Protein AF-A0A972DK85-F1 (afdb_monomer_lite)

Secondary structure (DSSP, 8-state):
-HHHHHHHHHHHHHHHHHHHHHHHHHHHHHHHHHHHHHHHHHHHS--PPB-TTSPBPPP--HHHHHHHHHHHHTT-HHHHHHHHHHHHHHTHHHHHHBS-SSHHHHHHHHHHHHHHHHHHHS---HHHHHHHHHHHHHT-SSSTTHHHHHHHTS---HHHHHHHHHHHHHGGGS---STTHHHHHHHHHHHHHHHH-

Structure (mmCIF, N/CA/C/O backbone):
data_AF-A0A972DK85-F1
#
_entry.id   AF-A0A972DK85-F1
#
loop_
_atom_site.group_PDB
_atom_site.id
_atom_site.type_symbol
_atom_site.label_atom_id
_atom_site.label_alt_id
_atom_site.label_comp_id
_atom_site.label_asym_id
_atom_site.label_entity_id
_atom_site.label_seq_id
_atom_site.pdbx_PDB_ins_code
_atom_site.Cartn_x
_atom_site.Cartn_y
_atom_site.Cartn_z
_atom_site.occupancy
_atom_site.B_iso_or_equiv
_atom_site.auth_seq_id
_atom_site.auth_comp_id
_atom_site.auth_asym_id
_atom_site.auth_atom_id
_atom_site.pdbx_PDB_model_num
ATOM 1 N N . MET A 1 1 ? 11.559 -49.494 31.648 1.00 55.03 1 MET A N 1
ATOM 2 C CA . MET A 1 1 ? 12.339 -48.239 31.762 1.00 55.03 1 MET A CA 1
ATOM 3 C C . MET A 1 1 ? 12.954 -47.852 30.417 1.00 55.03 1 MET A C 1
ATOM 5 O O . MET A 1 1 ? 12.909 -46.685 30.071 1.00 55.03 1 MET A O 1
ATOM 9 N N . GLU A 1 2 ? 13.423 -48.824 29.629 1.00 58.50 2 GLU A N 1
ATOM 10 C CA . GLU A 1 2 ? 14.016 -48.638 28.291 1.00 58.50 2 GLU A CA 1
ATOM 11 C C . GLU A 1 2 ? 13.058 -48.008 27.253 1.00 58.50 2 GLU A C 1
ATOM 13 O O . GLU A 1 2 ? 13.402 -47.006 26.640 1.00 58.50 2 GLU A O 1
ATOM 18 N N . ILE A 1 3 ? 11.802 -48.473 27.181 1.00 64.75 3 ILE A N 1
ATOM 19 C CA . ILE A 1 3 ? 10.767 -47.938 26.263 1.00 64.75 3 ILE A CA 1
ATOM 20 C C . ILE A 1 3 ? 10.472 -46.444 26.504 1.00 64.75 3 ILE A C 1
ATOM 22 O O . ILE A 1 3 ? 10.250 -45.681 25.570 1.00 64.75 3 ILE A O 1
ATOM 26 N N . VAL A 1 4 ? 10.498 -45.996 27.764 1.00 56.72 4 VAL A N 1
ATOM 27 C CA . VAL A 1 4 ? 10.227 -44.589 28.113 1.00 56.72 4 VAL A CA 1
ATOM 28 C C . VAL A 1 4 ? 11.395 -43.690 27.700 1.00 56.72 4 VAL A C 1
ATOM 30 O O . VAL A 1 4 ? 11.174 -42.573 27.240 1.00 56.72 4 VAL A O 1
ATOM 33 N N . LEU A 1 5 ? 12.633 -44.175 27.826 1.00 54.59 5 LEU A N 1
ATOM 34 C CA . LEU A 1 5 ? 13.830 -43.434 27.416 1.00 54.59 5 LEU A CA 1
ATOM 35 C C . LEU A 1 5 ? 13.920 -43.298 25.891 1.00 54.59 5 LEU A C 1
ATOM 37 O O . LEU A 1 5 ? 14.316 -42.245 25.394 1.00 54.59 5 LEU A O 1
ATOM 41 N N . GLU A 1 6 ? 13.509 -44.328 25.154 1.00 70.19 6 GLU A N 1
ATOM 42 C CA . GLU A 1 6 ? 13.484 -44.309 23.692 1.00 70.19 6 GLU A CA 1
ATOM 43 C C . GLU A 1 6 ? 12.423 -43.338 23.151 1.00 70.19 6 GLU A C 1
ATOM 45 O O . GLU A 1 6 ? 12.739 -42.496 22.310 1.00 70.19 6 GLU A O 1
ATOM 50 N N . GLN A 1 7 ? 11.225 -43.328 23.746 1.00 53.84 7 GLN A N 1
ATOM 51 C CA . GLN A 1 7 ? 10.162 -42.372 23.410 1.00 53.84 7 GLN A CA 1
ATOM 52 C C . GLN A 1 7 ? 10.565 -40.913 23.694 1.00 53.84 7 GLN A C 1
ATOM 54 O O . GLN A 1 7 ? 10.275 -40.008 22.911 1.00 53.84 7 GLN A O 1
ATOM 59 N N . VAL A 1 8 ? 11.248 -40.660 24.817 1.00 52.81 8 VAL A N 1
ATOM 60 C CA . VAL A 1 8 ? 11.758 -39.321 25.166 1.00 52.81 8 VAL A CA 1
ATOM 61 C C . VAL A 1 8 ? 12.819 -38.864 24.162 1.00 52.81 8 VAL A C 1
ATOM 63 O O . VAL A 1 8 ? 12.840 -37.691 23.784 1.00 52.81 8 VAL A O 1
ATOM 66 N N . ARG A 1 9 ? 13.669 -39.782 23.685 1.00 62.12 9 ARG A N 1
ATOM 67 C CA . ARG A 1 9 ? 14.681 -39.491 22.663 1.00 62.12 9 ARG A CA 1
ATOM 68 C C . ARG A 1 9 ? 14.041 -39.150 21.316 1.00 62.12 9 ARG A C 1
ATOM 70 O O . ARG A 1 9 ? 14.428 -38.151 20.716 1.00 62.12 9 ARG A O 1
ATOM 77 N N . GLU A 1 10 ? 13.062 -39.929 20.860 1.00 64.56 10 GLU A N 1
ATOM 78 C CA . GLU A 1 10 ? 12.337 -39.665 19.607 1.00 64.56 10 GLU A CA 1
ATOM 79 C C . GLU A 1 10 ? 11.587 -38.330 19.641 1.00 64.56 10 GLU A C 1
ATOM 81 O O . GLU A 1 10 ? 11.714 -37.526 18.717 1.00 64.56 10 GLU A O 1
ATOM 86 N N . ASN A 1 11 ? 10.893 -38.033 20.743 1.00 56.75 11 ASN A N 1
ATOM 87 C CA . ASN A 1 11 ? 10.213 -36.748 20.918 1.00 56.75 11 ASN A CA 1
ATOM 88 C C . ASN A 1 11 ? 11.198 -35.566 20.905 1.00 56.75 11 ASN A C 1
ATOM 90 O O . ASN A 1 11 ? 10.896 -34.512 20.347 1.00 56.75 11 ASN A O 1
ATOM 94 N N . GLY A 1 12 ? 12.393 -35.741 21.479 1.00 44.75 12 GLY A N 1
ATOM 95 C CA . GLY A 1 12 ? 13.457 -34.737 21.436 1.00 44.75 12 GLY A CA 1
ATOM 96 C C . GLY A 1 12 ? 14.025 -34.498 20.031 1.00 44.75 12 GLY A C 1
ATOM 97 O O . GLY A 1 12 ? 14.384 -33.367 19.707 1.00 44.75 12 GLY A O 1
ATOM 98 N N . LEU A 1 13 ? 14.086 -35.531 19.184 1.00 62.25 13 LEU A N 1
ATOM 99 C CA . LEU A 1 13 ? 14.527 -35.413 17.788 1.00 62.25 13 LEU A CA 1
ATOM 100 C C . LEU A 1 13 ? 13.474 -34.721 16.914 1.00 62.25 13 LEU A C 1
ATOM 102 O O . LEU A 1 13 ? 13.821 -33.837 16.135 1.00 62.25 13 LEU A O 1
ATOM 106 N N . LEU A 1 14 ? 12.194 -35.055 17.096 1.00 55.44 14 LEU A N 1
ATOM 107 C CA . LEU A 1 14 ? 11.084 -34.402 16.394 1.00 55.44 14 LEU A CA 1
ATOM 108 C C . LEU A 1 14 ? 10.982 -32.910 16.736 1.00 55.44 14 LEU A C 1
ATOM 110 O O . LEU A 1 14 ? 10.778 -32.087 15.847 1.00 55.44 14 LEU A O 1
ATOM 114 N N . ALA A 1 15 ? 11.174 -32.549 18.008 1.00 42.19 15 ALA A N 1
ATOM 115 C CA . ALA A 1 15 ? 11.181 -31.151 18.432 1.00 42.19 15 ALA A CA 1
ATOM 116 C C . ALA A 1 15 ? 12.310 -30.349 17.763 1.00 42.19 15 ALA A C 1
ATOM 118 O O . ALA A 1 15 ? 12.082 -29.220 17.338 1.00 42.19 15 ALA A O 1
ATOM 119 N N . ARG A 1 16 ? 13.505 -30.940 17.621 1.00 54.34 16 ARG A N 1
ATOM 120 C CA . ARG A 1 16 ? 14.639 -30.301 16.934 1.00 54.34 16 ARG A CA 1
ATOM 121 C C . ARG A 1 16 ? 14.390 -30.126 15.440 1.00 54.34 16 ARG A C 1
ATOM 123 O O . ARG A 1 16 ? 14.590 -29.026 14.946 1.00 54.34 16 ARG A O 1
ATOM 130 N N . ALA A 1 17 ? 13.892 -31.157 14.758 1.00 55.88 17 ALA A N 1
ATOM 131 C CA . ALA A 1 17 ? 13.585 -31.086 13.329 1.00 55.88 17 ALA A CA 1
ATOM 132 C C . ALA A 1 17 ? 12.521 -30.017 13.020 1.00 55.88 17 ALA A C 1
ATOM 134 O O . ALA A 1 17 ? 12.670 -29.242 12.081 1.00 55.88 17 ALA A O 1
ATOM 135 N N . LEU A 1 18 ? 11.481 -29.915 13.855 1.00 44.66 18 LEU A N 1
ATOM 136 C CA . LEU A 1 18 ? 10.472 -28.863 13.728 1.00 44.66 18 LEU A CA 1
ATOM 137 C C . LEU A 1 18 ? 11.074 -27.468 13.951 1.00 44.66 18 LEU A C 1
ATOM 139 O O . LEU A 1 18 ? 10.698 -26.511 13.282 1.00 44.66 18 LEU A O 1
ATOM 143 N N . GLN A 1 19 ? 11.999 -27.339 14.900 1.00 49.69 19 GLN A N 1
ATOM 144 C CA . GLN A 1 19 ? 12.645 -26.071 15.218 1.00 49.69 19 GLN A CA 1
ATOM 145 C C . GLN A 1 19 ? 13.601 -25.624 14.101 1.00 49.69 19 GLN A C 1
ATOM 147 O O . GLN A 1 19 ? 13.594 -24.446 13.752 1.00 49.69 19 GLN A O 1
ATOM 152 N N . GLU A 1 20 ? 14.351 -26.554 13.504 1.00 61.09 20 GLU A N 1
ATOM 153 C CA . GLU A 1 20 ? 15.168 -26.330 12.302 1.00 61.09 20 GLU A CA 1
ATOM 154 C C . GLU A 1 20 ? 14.298 -25.906 11.114 1.00 61.09 20 GLU A C 1
ATOM 156 O O . GLU A 1 20 ? 14.567 -24.874 10.508 1.00 61.09 20 GLU A O 1
ATOM 161 N N . GLU A 1 21 ? 13.189 -26.603 10.854 1.00 55.03 21 GLU A N 1
ATOM 162 C CA . GLU A 1 21 ? 12.256 -26.241 9.781 1.00 55.03 21 GLU A CA 1
ATOM 163 C C . GLU A 1 21 ? 11.630 -24.851 10.001 1.00 55.03 21 GLU A C 1
ATOM 165 O O . GLU A 1 21 ? 11.470 -24.073 9.060 1.00 55.03 21 GLU A O 1
ATOM 170 N N . ILE A 1 22 ? 11.286 -24.502 11.245 1.00 46.88 22 ILE A N 1
ATOM 171 C CA . ILE A 1 22 ? 10.802 -23.161 11.603 1.00 46.88 22 ILE A CA 1
ATOM 172 C C . ILE A 1 22 ? 11.887 -22.113 11.323 1.00 46.88 22 ILE A C 1
ATOM 174 O O . ILE A 1 22 ? 11.594 -21.096 10.695 1.00 46.88 22 ILE A O 1
ATOM 178 N N . LEU A 1 23 ? 13.129 -22.354 11.751 1.00 55.12 23 LEU A N 1
ATOM 179 C CA . LEU A 1 23 ? 14.267 -21.454 11.536 1.00 55.12 23 LEU A CA 1
ATOM 180 C C . LEU A 1 23 ? 14.578 -21.262 10.044 1.00 55.12 23 LEU A C 1
ATOM 182 O O . LEU A 1 23 ? 14.728 -20.124 9.606 1.00 55.12 23 LEU A O 1
ATOM 186 N N . GLU A 1 24 ? 14.599 -22.337 9.256 1.00 62.31 24 GLU A N 1
ATOM 187 C CA . GLU A 1 24 ? 14.806 -22.289 7.804 1.00 62.31 24 GLU A CA 1
ATOM 188 C C . GLU A 1 24 ? 13.684 -21.528 7.095 1.00 62.31 24 GLU A C 1
ATOM 190 O O . GLU A 1 24 ? 13.945 -20.651 6.271 1.00 62.31 24 GLU A O 1
ATOM 195 N N . ARG A 1 25 ? 12.422 -21.798 7.453 1.00 53.69 25 ARG A N 1
ATOM 196 C CA . ARG A 1 25 ? 11.264 -21.077 6.901 1.00 53.69 25 ARG A CA 1
ATOM 197 C C . ARG A 1 25 ? 11.290 -19.592 7.257 1.00 53.69 25 ARG A C 1
ATOM 199 O O . ARG A 1 25 ? 10.884 -18.770 6.438 1.00 53.69 25 ARG A O 1
ATOM 206 N N . HIS A 1 26 ? 11.742 -19.242 8.461 1.00 56.34 26 HIS A N 1
ATOM 207 C CA . HIS A 1 26 ? 11.909 -17.848 8.868 1.00 56.34 26 HIS A CA 1
ATOM 208 C C . HIS A 1 26 ? 13.058 -17.162 8.120 1.00 56.34 26 HIS A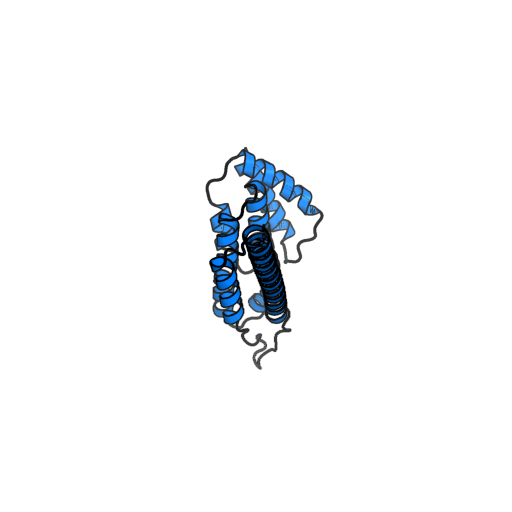 C 1
ATOM 210 O O . HIS A 1 26 ? 12.865 -16.035 7.666 1.00 56.34 26 HIS A O 1
ATOM 216 N N . GLY A 1 27 ? 14.198 -17.837 7.938 1.00 57.25 27 GLY A N 1
ATOM 217 C CA . GLY A 1 27 ? 15.325 -17.331 7.147 1.00 57.25 27 GLY A CA 1
ATOM 218 C C . GLY A 1 27 ? 14.933 -17.072 5.692 1.00 57.25 27 GLY A C 1
ATOM 219 O O . GLY A 1 27 ? 15.014 -15.940 5.227 1.00 57.25 27 GLY A O 1
ATOM 220 N N . ALA A 1 28 ? 14.359 -18.073 5.019 1.00 59.72 28 ALA A N 1
ATOM 221 C CA . ALA A 1 28 ? 13.932 -17.957 3.623 1.00 59.72 28 ALA A CA 1
ATOM 222 C C . ALA A 1 28 ? 12.848 -16.885 3.399 1.00 59.72 28 ALA A C 1
ATOM 224 O O . ALA A 1 28 ? 12.793 -16.260 2.340 1.00 59.72 28 ALA A O 1
ATOM 225 N N . ALA A 1 29 ? 11.969 -16.660 4.383 1.00 63.41 29 ALA A N 1
ATOM 226 C CA . ALA A 1 29 ? 10.988 -15.581 4.317 1.00 63.41 29 ALA A CA 1
ATOM 227 C C . ALA A 1 29 ? 11.639 -14.196 4.456 1.00 63.41 29 ALA A C 1
ATOM 229 O O . ALA A 1 29 ? 11.184 -13.265 3.799 1.00 63.41 29 ALA A O 1
ATOM 230 N N . SER A 1 30 ? 12.676 -14.062 5.290 1.00 71.50 30 SER A N 1
ATOM 231 C CA . SER A 1 30 ? 13.438 -12.816 5.438 1.00 71.50 30 SER A CA 1
ATOM 232 C C . SER A 1 30 ? 14.188 -12.470 4.153 1.00 71.50 30 SER A C 1
ATOM 234 O O . SER A 1 30 ? 14.096 -11.335 3.693 1.00 71.50 30 SER A O 1
ATOM 236 N N . ASP A 1 31 ? 14.851 -13.455 3.547 1.00 78.31 31 ASP A N 1
ATOM 237 C CA . ASP A 1 31 ? 15.608 -13.269 2.304 1.00 78.31 31 ASP A CA 1
ATOM 238 C C . ASP A 1 31 ? 14.684 -12.844 1.154 1.00 78.31 31 ASP A C 1
ATOM 240 O O . ASP A 1 31 ? 14.954 -11.869 0.462 1.00 78.31 31 ASP A O 1
ATOM 244 N N . LEU A 1 32 ? 13.511 -13.48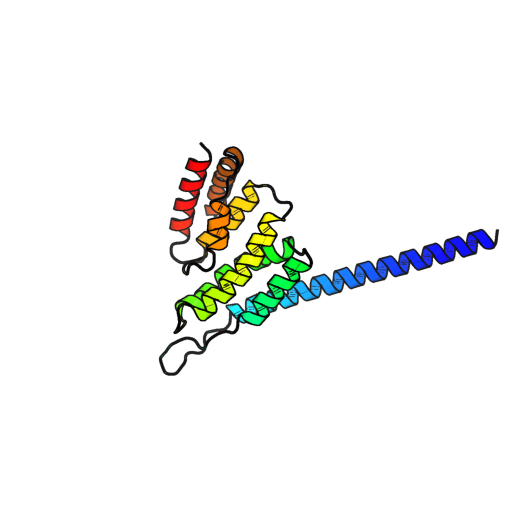0 1.025 1.00 78.88 32 LEU A N 1
ATOM 245 C CA . LEU A 1 32 ? 12.517 -13.108 0.013 1.00 78.88 32 LEU A CA 1
ATOM 246 C C . LEU A 1 32 ? 12.025 -11.658 0.161 1.00 78.88 32 LEU A C 1
ATOM 248 O O . LEU A 1 32 ? 11.731 -11.005 -0.838 1.00 78.88 32 LEU A O 1
ATOM 252 N N . ILE A 1 33 ? 11.867 -11.153 1.386 1.00 82.00 33 ILE A N 1
ATOM 253 C CA . ILE A 1 33 ? 11.397 -9.777 1.609 1.00 82.00 33 ILE A CA 1
ATOM 254 C C . ILE A 1 33 ? 12.471 -8.779 1.194 1.00 82.00 33 ILE A C 1
ATOM 256 O O . ILE A 1 33 ? 12.140 -7.777 0.559 1.00 82.00 33 ILE A O 1
ATOM 260 N N . GLU A 1 34 ? 13.728 -9.049 1.537 1.00 84.25 34 GLU A N 1
ATOM 261 C CA . GLU A 1 34 ? 14.843 -8.191 1.148 1.00 84.25 34 GLU A CA 1
ATOM 262 C C . GLU A 1 34 ? 15.071 -8.233 -0.366 1.00 84.25 34 GLU A C 1
ATOM 264 O O . GLU A 1 34 ? 15.147 -7.170 -0.974 1.00 84.25 34 GLU A O 1
ATOM 269 N N . ASP A 1 35 ? 14.983 -9.402 -1.008 1.00 85.81 35 ASP A N 1
ATOM 270 C CA . ASP A 1 35 ? 15.013 -9.518 -2.473 1.00 85.81 35 ASP A CA 1
ATOM 271 C C . ASP A 1 35 ? 13.910 -8.674 -3.135 1.00 85.81 35 ASP A C 1
ATOM 273 O O . ASP A 1 35 ? 14.127 -8.002 -4.144 1.00 85.81 35 ASP A O 1
ATOM 277 N N . ILE A 1 36 ? 12.694 -8.683 -2.574 1.00 86.56 36 ILE A N 1
ATOM 278 C CA . ILE A 1 36 ? 11.578 -7.892 -3.110 1.00 86.56 36 ILE A CA 1
ATOM 279 C C . ILE A 1 36 ? 11.773 -6.402 -2.821 1.00 86.56 36 ILE A C 1
ATOM 281 O O . ILE A 1 36 ? 11.412 -5.575 -3.657 1.00 86.56 36 ILE A O 1
ATOM 285 N N . ARG A 1 37 ? 12.343 -6.032 -1.672 1.00 86.69 37 ARG A N 1
ATOM 286 C CA . ARG A 1 37 ? 12.698 -4.642 -1.359 1.00 86.69 37 ARG A CA 1
ATOM 287 C C . ARG A 1 37 ? 13.743 -4.123 -2.342 1.00 86.69 37 ARG A C 1
ATOM 289 O O . ARG A 1 37 ? 13.546 -3.049 -2.906 1.00 86.69 37 ARG A O 1
ATOM 296 N N . GLU A 1 38 ? 14.798 -4.892 -2.590 1.00 86.44 38 GLU A N 1
ATOM 297 C CA . GLU A 1 38 ? 15.815 -4.588 -3.596 1.00 86.44 38 GLU A CA 1
ATOM 298 C C . GLU A 1 38 ? 15.209 -4.533 -5.001 1.00 86.44 38 GLU A C 1
ATOM 300 O O . GLU A 1 38 ? 15.567 -3.660 -5.791 1.00 86.44 38 GLU A O 1
ATOM 305 N N . LEU A 1 39 ? 14.241 -5.398 -5.317 1.00 86.50 39 LEU A N 1
ATOM 306 C CA . LEU A 1 39 ? 13.516 -5.342 -6.584 1.00 86.50 39 LEU A CA 1
ATOM 307 C C . LEU A 1 39 ? 12.687 -4.060 -6.711 1.00 86.50 39 LEU A C 1
ATOM 309 O O . LEU A 1 39 ? 12.753 -3.418 -7.757 1.00 86.50 39 LEU A O 1
ATOM 313 N N . VAL A 1 40 ? 11.935 -3.660 -5.674 1.00 85.62 40 VAL A N 1
ATOM 314 C CA . VAL A 1 40 ? 11.222 -2.368 -5.656 1.00 85.62 40 VAL A CA 1
ATOM 315 C C . VAL A 1 40 ? 12.223 -1.266 -5.949 1.00 85.62 40 VAL A C 1
ATOM 317 O O . VAL A 1 40 ? 12.049 -0.531 -6.913 1.00 85.62 40 VAL A O 1
ATOM 320 N N . GLN A 1 41 ? 13.295 -1.211 -5.164 1.00 83.69 41 GLN A N 1
ATOM 321 C CA . GLN A 1 41 ? 14.249 -0.121 -5.208 1.00 83.69 41 GLN A CA 1
ATOM 322 C C . GLN A 1 41 ? 15.007 -0.065 -6.535 1.00 83.69 41 GLN A C 1
ATOM 324 O O . GLN A 1 41 ? 15.114 0.993 -7.137 1.00 83.69 41 GLN A O 1
ATOM 329 N N . SER A 1 42 ? 15.465 -1.197 -7.064 1.00 83.12 42 SER A N 1
ATOM 330 C CA . SER A 1 42 ? 16.133 -1.249 -8.369 1.00 83.12 42 SER A CA 1
ATOM 331 C C . SER A 1 42 ? 15.205 -0.884 -9.527 1.00 83.12 42 SER A C 1
ATOM 333 O O . SER A 1 42 ? 15.667 -0.242 -10.469 1.00 83.12 42 SER A O 1
ATOM 335 N N . THR A 1 43 ? 13.916 -1.236 -9.443 1.00 83.06 43 THR A N 1
ATOM 336 C CA . THR A 1 43 ? 12.897 -0.905 -10.457 1.00 83.06 43 THR A CA 1
ATOM 337 C C . THR A 1 43 ? 12.464 0.559 -10.377 1.00 83.06 43 THR A C 1
ATOM 339 O O . THR A 1 43 ? 12.075 1.131 -11.389 1.00 83.06 43 THR A O 1
ATOM 342 N N . THR A 1 44 ? 12.505 1.182 -9.197 1.00 77.38 44 THR A N 1
ATOM 343 C CA . THR A 1 44 ? 12.083 2.577 -8.999 1.00 77.38 44 THR A CA 1
ATOM 344 C C . THR A 1 44 ? 13.219 3.591 -9.064 1.00 77.38 44 THR A C 1
ATOM 346 O O . THR A 1 44 ? 13.022 4.695 -9.555 1.00 77.38 44 THR A O 1
ATOM 349 N N . ASP A 1 45 ? 14.417 3.222 -8.613 1.00 71.19 45 ASP A N 1
ATOM 350 C CA . ASP A 1 45 ? 15.595 4.100 -8.571 1.00 71.19 45 ASP A CA 1
ATOM 351 C C . ASP A 1 45 ? 16.389 4.056 -9.883 1.00 71.19 45 ASP A C 1
ATOM 353 O O . ASP A 1 45 ? 17.453 4.680 -10.000 1.00 71.19 45 ASP A O 1
ATOM 357 N N . THR A 1 46 ? 15.920 3.304 -10.887 1.00 62.97 46 THR A N 1
ATOM 358 C CA . THR A 1 46 ? 16.578 3.278 -12.190 1.00 62.97 46 THR A CA 1
ATOM 359 C C . THR A 1 46 ? 16.576 4.698 -12.749 1.00 62.97 46 THR A C 1
ATOM 361 O O . THR A 1 46 ? 15.536 5.240 -13.098 1.00 62.97 46 THR A O 1
ATOM 364 N N . LYS A 1 47 ? 17.746 5.340 -12.862 1.00 63.12 47 LYS A N 1
ATOM 365 C CA . LYS A 1 47 ? 17.834 6.596 -13.616 1.00 63.12 47 LYS A CA 1
ATOM 366 C C . LYS A 1 47 ? 17.349 6.302 -15.028 1.00 63.12 47 LYS A C 1
ATOM 368 O O . LYS A 1 47 ? 18.001 5.523 -15.729 1.00 63.12 47 LYS A O 1
ATOM 373 N N . ALA A 1 48 ? 16.224 6.903 -15.407 1.00 62.91 48 ALA A N 1
ATOM 374 C CA . ALA A 1 48 ? 15.640 6.740 -16.725 1.00 62.91 48 ALA A CA 1
ATOM 375 C C . ALA A 1 48 ? 16.731 6.931 -17.781 1.00 62.91 48 ALA A C 1
ATOM 377 O O . ALA A 1 48 ? 17.394 7.971 -17.855 1.00 62.91 48 ALA A O 1
ATOM 378 N N . LYS A 1 49 ? 16.955 5.890 -18.580 1.00 70.31 49 LYS A N 1
ATOM 379 C CA . LYS A 1 49 ? 17.667 6.056 -19.841 1.00 70.31 49 LYS A CA 1
ATOM 380 C C . LYS A 1 49 ? 16.695 6.735 -20.779 1.00 70.31 49 LYS A C 1
ATOM 382 O O . LYS A 1 49 ? 15.546 6.326 -20.839 1.00 70.31 49 LYS A O 1
ATOM 387 N N . PHE A 1 50 ? 17.135 7.771 -21.473 1.00 75.56 50 PHE A N 1
ATOM 388 C CA . PHE A 1 50 ? 16.270 8.491 -22.394 1.00 75.56 50 PHE A CA 1
ATOM 389 C C . PHE A 1 50 ? 16.497 7.996 -23.819 1.00 75.56 50 PHE A C 1
ATOM 391 O O . PHE A 1 50 ? 17.640 7.840 -24.259 1.00 75.56 50 PHE A O 1
ATOM 398 N N . ASP A 1 51 ? 15.409 7.761 -24.544 1.00 78.44 51 ASP A N 1
ATOM 399 C CA . ASP A 1 51 ? 15.446 7.454 -25.962 1.00 78.44 51 ASP A CA 1
ATOM 400 C C . ASP A 1 51 ? 15.886 8.684 -26.784 1.00 78.44 51 ASP A C 1
ATOM 402 O O . ASP A 1 51 ? 16.064 9.800 -26.285 1.00 78.44 51 ASP A O 1
ATOM 406 N N . ARG A 1 52 ? 16.048 8.508 -28.100 1.00 81.81 52 ARG A N 1
ATOM 407 C CA . ARG A 1 52 ? 16.453 9.607 -29.000 1.00 81.81 52 ARG A CA 1
ATOM 408 C C . ARG A 1 52 ? 15.428 10.746 -29.093 1.00 81.81 52 ARG A C 1
ATOM 410 O O . ARG A 1 52 ? 15.742 11.778 -29.681 1.00 81.81 52 ARG A O 1
ATOM 417 N N . ARG A 1 53 ? 14.211 10.549 -28.585 1.00 79.81 53 ARG A N 1
ATOM 418 C CA . ARG A 1 53 ? 13.121 11.529 -28.567 1.00 79.81 53 ARG A CA 1
ATOM 419 C C . ARG A 1 53 ? 13.037 12.255 -27.219 1.00 79.81 53 ARG A C 1
ATOM 421 O O . ARG A 1 53 ? 12.261 13.200 -27.120 1.00 79.81 53 ARG A O 1
ATOM 428 N N . GLY A 1 54 ? 13.855 11.868 -26.236 1.00 77.69 54 GLY A N 1
ATOM 429 C CA . GLY A 1 54 ? 13.909 12.477 -24.911 1.00 77.69 54 GLY A CA 1
ATOM 430 C C . GLY A 1 54 ? 12.910 11.896 -23.911 1.00 77.69 54 GLY A C 1
ATOM 431 O O . GLY A 1 54 ? 12.691 12.523 -22.880 1.00 77.69 54 GLY A O 1
ATOM 432 N N . PHE A 1 55 ? 12.319 10.730 -24.188 1.00 76.12 55 PHE A N 1
ATOM 433 C CA . PHE A 1 55 ? 11.447 10.021 -23.246 1.00 76.12 55 PHE A CA 1
ATOM 434 C C . PHE A 1 55 ? 12.205 8.929 -22.506 1.00 76.12 55 PHE A C 1
ATOM 436 O O . PHE A 1 55 ? 13.124 8.339 -23.071 1.00 76.12 55 PHE A O 1
ATOM 443 N N . ALA A 1 56 ? 11.809 8.629 -21.271 1.00 76.94 56 ALA A N 1
ATOM 444 C CA . ALA A 1 56 ? 12.348 7.485 -20.551 1.00 76.94 56 ALA A CA 1
ATOM 445 C C . ALA A 1 56 ? 12.074 6.177 -21.314 1.00 76.94 56 ALA A C 1
ATOM 447 O O . ALA A 1 56 ? 10.969 5.945 -21.810 1.00 76.94 56 ALA A O 1
ATOM 448 N N . GLU A 1 57 ? 13.086 5.316 -21.401 1.00 76.06 57 GLU A N 1
ATOM 449 C CA . GLU A 1 57 ? 12.937 3.933 -21.836 1.00 76.06 57 GLU A CA 1
ATOM 450 C C . GL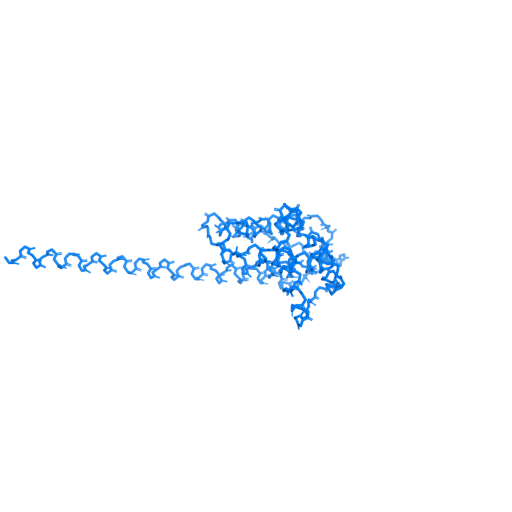U A 1 57 ? 11.936 3.226 -20.905 1.00 76.06 57 GLU A C 1
ATOM 452 O O . GLU A 1 57 ? 12.004 3.415 -19.686 1.00 76.06 57 GLU A O 1
ATOM 457 N N . PRO A 1 58 ? 11.014 2.409 -21.447 1.00 76.12 58 PRO A N 1
ATOM 458 C CA . PRO A 1 58 ? 10.038 1.699 -20.631 1.00 76.12 58 PRO A CA 1
ATOM 459 C C . PRO A 1 58 ? 10.706 0.805 -19.584 1.00 76.12 58 PRO A C 1
ATOM 461 O O . PRO A 1 58 ? 11.616 0.034 -19.895 1.00 76.12 58 PRO A O 1
ATOM 464 N N . VAL A 1 59 ? 10.208 0.877 -18.352 1.00 80.50 59 VAL A N 1
ATOM 465 C CA . VAL A 1 59 ? 10.615 -0.002 -17.251 1.00 80.50 59 VAL A CA 1
ATOM 466 C C . VAL A 1 59 ? 9.601 -1.131 -17.116 1.00 80.50 59 VAL A C 1
ATOM 468 O O . VAL A 1 59 ? 8.393 -0.893 -17.075 1.00 80.50 59 VAL A O 1
ATOM 471 N N . ASP A 1 60 ? 10.088 -2.369 -17.042 1.00 84.00 60 ASP A N 1
ATOM 472 C CA . ASP A 1 60 ? 9.232 -3.540 -16.862 1.00 84.00 60 ASP A CA 1
ATOM 473 C C . ASP A 1 60 ? 8.872 -3.741 -15.382 1.00 84.00 60 ASP A C 1
ATOM 475 O O . ASP A 1 60 ? 9.669 -4.231 -14.582 1.00 84.00 60 ASP A O 1
ATOM 479 N N . TYR A 1 61 ? 7.637 -3.385 -15.023 1.00 88.00 61 TYR A N 1
ATOM 480 C CA . TYR A 1 61 ? 7.082 -3.583 -13.682 1.00 88.00 61 TYR A CA 1
ATOM 481 C C . TYR A 1 61 ? 6.456 -4.975 -13.470 1.00 88.00 61 TYR A C 1
ATOM 483 O O . TYR A 1 61 ? 6.019 -5.290 -12.357 1.00 88.00 61 TYR A O 1
ATOM 491 N N . ALA A 1 62 ? 6.385 -5.838 -14.491 1.00 90.19 62 ALA A N 1
ATOM 492 C CA . ALA A 1 62 ? 5.730 -7.143 -14.378 1.00 90.19 62 ALA A CA 1
ATOM 493 C C . ALA A 1 62 ? 6.378 -8.089 -13.341 1.00 90.19 62 ALA A C 1
ATOM 495 O O . ALA A 1 62 ? 5.629 -8.760 -12.609 1.00 90.19 62 ALA A O 1
ATOM 496 N N . PRO A 1 63 ? 7.721 -8.144 -13.192 1.00 90.75 63 PRO A N 1
ATOM 497 C CA . PRO A 1 63 ? 8.359 -8.907 -12.119 1.00 90.75 63 PRO A CA 1
ATOM 498 C C . PRO A 1 63 ? 7.933 -8.415 -10.734 1.00 90.75 63 PRO A C 1
ATOM 500 O O . PRO A 1 63 ? 7.625 -9.221 -9.852 1.00 90.75 63 PRO A O 1
ATOM 503 N N . LEU A 1 64 ? 7.828 -7.094 -10.564 1.00 90.88 64 LEU A N 1
ATOM 504 C CA . LEU A 1 64 ? 7.438 -6.491 -9.298 1.00 90.88 64 LEU A CA 1
ATOM 505 C C . LEU A 1 64 ? 5.981 -6.798 -8.942 1.00 90.88 64 LEU A C 1
ATOM 507 O O . LEU A 1 64 ? 5.686 -7.227 -7.825 1.00 90.88 64 LEU A O 1
ATOM 511 N N . TYR A 1 65 ? 5.069 -6.662 -9.906 1.00 93.50 65 TYR A N 1
ATOM 512 C CA . TYR A 1 65 ? 3.676 -7.068 -9.724 1.00 93.50 65 TYR A CA 1
ATOM 513 C C . TYR A 1 65 ? 3.563 -8.549 -9.332 1.00 93.50 65 TYR A C 1
ATOM 515 O O . TYR A 1 65 ? 2.825 -8.902 -8.407 1.00 93.50 65 TYR A O 1
ATOM 523 N N . SER A 1 66 ? 4.333 -9.421 -9.988 1.00 94.31 66 SER A N 1
ATOM 524 C CA . SER A 1 66 ? 4.347 -10.856 -9.687 1.00 94.31 66 SER A CA 1
ATOM 525 C C . SER A 1 66 ? 4.805 -11.137 -8.251 1.00 94.31 66 SER A C 1
ATOM 527 O O . SER A 1 66 ? 4.188 -11.952 -7.558 1.00 94.31 66 SER A O 1
ATOM 529 N N . ALA A 1 67 ? 5.824 -10.421 -7.770 1.00 93.56 67 ALA A N 1
ATOM 530 C CA . ALA A 1 67 ? 6.295 -10.501 -6.390 1.00 93.56 67 ALA A CA 1
ATOM 531 C C . ALA A 1 67 ? 5.231 -10.035 -5.378 1.00 93.56 67 ALA A C 1
ATOM 533 O O . ALA A 1 67 ? 4.940 -10.740 -4.409 1.00 93.56 67 ALA A O 1
ATOM 534 N N . PHE A 1 68 ? 4.575 -8.900 -5.634 1.00 95.62 68 PHE A N 1
ATOM 535 C CA . PHE A 1 68 ? 3.508 -8.374 -4.773 1.00 95.62 68 PHE A CA 1
ATOM 536 C C . PHE A 1 68 ? 2.317 -9.335 -4.695 1.00 95.62 68 PHE A C 1
ATOM 538 O O . PHE A 1 68 ? 1.781 -9.605 -3.615 1.00 95.62 68 PHE A O 1
ATOM 545 N N . LYS A 1 69 ? 1.930 -9.913 -5.835 1.00 96.69 69 LYS A N 1
ATOM 546 C CA . LYS A 1 69 ? 0.873 -10.923 -5.913 1.00 96.69 69 LYS A CA 1
ATOM 547 C C . LYS A 1 69 ? 1.235 -12.185 -5.133 1.00 96.69 69 LYS A C 1
ATOM 549 O O . LYS A 1 69 ? 0.374 -12.751 -4.457 1.00 96.69 69 LYS A O 1
ATOM 554 N N . ARG A 1 70 ? 2.498 -12.617 -5.188 1.00 94.12 70 ARG A N 1
ATOM 555 C CA . ARG A 1 70 ? 2.996 -13.750 -4.402 1.00 94.12 70 ARG A CA 1
ATOM 556 C C . ARG A 1 70 ? 2.889 -13.477 -2.900 1.00 94.12 70 ARG A C 1
ATOM 558 O O . ARG A 1 70 ? 2.263 -14.275 -2.207 1.00 94.12 70 ARG A O 1
ATOM 565 N N . LEU A 1 71 ? 3.388 -12.337 -2.417 1.00 93.56 71 LEU A N 1
ATOM 566 C CA . LEU A 1 71 ? 3.279 -11.950 -1.002 1.00 93.56 71 LEU A CA 1
ATOM 567 C C . LEU A 1 71 ? 1.820 -11.904 -0.527 1.00 93.56 71 L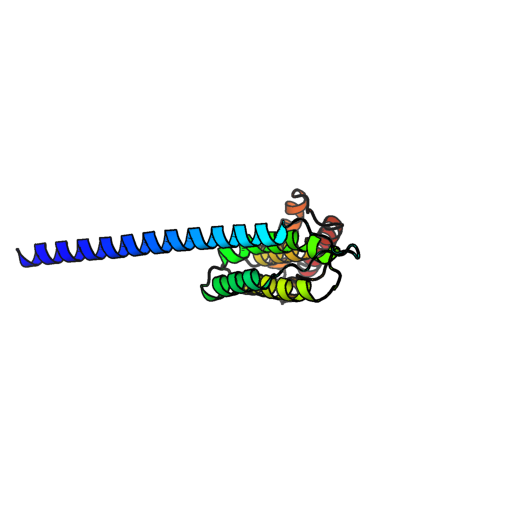EU A C 1
ATOM 569 O O . LEU A 1 71 ? 1.489 -12.416 0.545 1.00 93.56 71 LEU A O 1
ATOM 573 N N . LEU A 1 72 ? 0.920 -11.354 -1.349 1.00 95.94 72 LEU A N 1
ATOM 574 C CA . LEU A 1 72 ? -0.510 -11.325 -1.046 1.00 95.94 72 LEU A CA 1
ATOM 575 C C . LEU A 1 72 ? -1.102 -12.738 -0.899 1.00 95.94 72 LEU A C 1
ATOM 577 O O . LEU A 1 72 ? -1.864 -12.992 0.041 1.00 95.94 72 LEU A O 1
ATOM 581 N N . ASN A 1 73 ? -0.757 -13.651 -1.811 1.00 94.94 73 ASN A N 1
ATOM 582 C CA . ASN A 1 73 ? -1.224 -15.040 -1.796 1.00 94.94 73 ASN A CA 1
ATOM 583 C C . ASN A 1 73 ? -0.680 -15.816 -0.589 1.00 94.94 73 ASN A C 1
ATOM 585 O O . ASN A 1 73 ? -1.411 -16.590 0.029 1.00 94.94 73 ASN A O 1
ATOM 589 N N . GLU A 1 74 ? 0.571 -15.556 -0.214 1.00 92.69 74 GLU A N 1
ATOM 590 C CA . GLU A 1 74 ? 1.232 -16.127 0.964 1.00 92.69 74 GLU A CA 1
ATOM 591 C C . GLU A 1 74 ? 0.804 -15.458 2.284 1.00 92.69 74 GLU A C 1
ATOM 593 O O . GLU A 1 74 ? 1.271 -15.831 3.359 1.00 92.69 74 GLU A O 1
ATOM 598 N N . LYS A 1 75 ? -0.131 -14.500 2.224 1.00 93.69 75 LYS A N 1
ATOM 599 C CA . LYS A 1 75 ? -0.671 -13.753 3.371 1.00 93.69 75 LYS A CA 1
ATOM 600 C C . LYS A 1 75 ? 0.377 -12.942 4.142 1.00 93.69 75 LYS A C 1
ATOM 602 O O . LYS A 1 75 ? 0.182 -12.640 5.319 1.00 93.69 75 LYS A O 1
ATOM 607 N N . LYS A 1 76 ? 1.455 -12.546 3.469 1.00 92.62 76 LYS A N 1
ATOM 608 C CA . LYS A 1 76 ? 2.518 -11.670 3.982 1.00 92.62 76 LYS A CA 1
ATOM 609 C C . LYS A 1 76 ? 2.067 -10.209 3.951 1.00 92.62 76 LYS A C 1
ATOM 611 O O . LYS A 1 76 ? 2.573 -9.386 3.191 1.00 92.62 76 LYS A O 1
ATOM 616 N N . TYR A 1 77 ? 0.991 -9.916 4.685 1.00 93.06 77 TYR A N 1
ATOM 617 C CA . TYR A 1 77 ? 0.307 -8.624 4.612 1.00 93.06 77 TYR A CA 1
ATOM 618 C C . TYR A 1 77 ? 1.156 -7.496 5.185 1.00 93.06 77 TYR A C 1
ATOM 620 O O . TYR A 1 77 ? 1.207 -6.430 4.585 1.00 93.06 77 TYR A O 1
ATOM 628 N N . GLN A 1 78 ? 1.831 -7.726 6.311 1.00 89.38 78 GLN A N 1
ATOM 629 C CA . GLN A 1 78 ? 2.640 -6.696 6.961 1.00 89.38 78 GLN A CA 1
ATOM 630 C C . GLN A 1 78 ? 3.809 -6.274 6.069 1.00 89.38 78 GLN A C 1
ATOM 632 O O . GLN A 1 78 ? 4.081 -5.089 5.907 1.00 89.38 78 GLN A O 1
ATOM 637 N N . GLU A 1 79 ? 4.459 -7.253 5.455 1.00 89.00 79 GLU A N 1
ATOM 638 C CA . GLU A 1 79 ? 5.561 -7.081 4.522 1.00 89.00 79 GLU A CA 1
ATOM 639 C C . GLU A 1 79 ? 5.101 -6.309 3.283 1.00 89.00 79 GLU A C 1
ATOM 641 O O . GLU A 1 79 ? 5.713 -5.315 2.899 1.00 89.00 79 GLU A O 1
ATOM 646 N N . LEU A 1 80 ? 3.957 -6.693 2.705 1.00 92.50 80 LEU A N 1
ATOM 647 C CA . LEU A 1 80 ? 3.391 -5.991 1.555 1.00 92.50 80 LEU A CA 1
ATOM 648 C C . LEU A 1 80 ? 3.038 -4.529 1.885 1.00 92.50 80 LEU A C 1
ATOM 650 O O . LEU A 1 80 ? 3.238 -3.640 1.057 1.00 92.50 80 LEU A O 1
ATOM 654 N N . LEU A 1 81 ? 2.567 -4.262 3.108 1.00 91.38 81 LEU A N 1
ATOM 655 C CA . LEU A 1 81 ? 2.289 -2.906 3.584 1.00 91.38 81 LEU A CA 1
ATOM 656 C C . LEU A 1 81 ? 3.559 -2.066 3.785 1.00 91.38 81 LEU A C 1
ATOM 658 O O . LEU A 1 81 ? 3.506 -0.849 3.613 1.00 91.38 81 LEU A O 1
ATOM 662 N N . GLN A 1 82 ? 4.706 -2.671 4.091 1.00 89.31 82 GLN A N 1
ATOM 663 C CA . GLN A 1 82 ? 5.980 -1.944 4.149 1.00 89.31 82 GLN A CA 1
ATOM 664 C C . GLN A 1 82 ? 6.490 -1.541 2.759 1.00 89.31 82 GLN A C 1
ATOM 666 O O . GLN A 1 82 ? 7.149 -0.512 2.625 1.00 89.31 82 GLN A O 1
ATOM 671 N N . LEU A 1 83 ? 6.179 -2.329 1.727 1.00 90.31 83 LEU A N 1
ATOM 672 C CA . LEU A 1 83 ? 6.638 -2.093 0.355 1.00 90.31 83 LEU A CA 1
ATOM 673 C C . LEU A 1 83 ? 5.771 -1.079 -0.406 1.00 90.31 83 LEU A C 1
ATOM 675 O O . LEU A 1 83 ? 6.272 -0.379 -1.284 1.00 90.31 83 LEU A O 1
ATOM 679 N N . GLY A 1 84 ? 4.484 -0.964 -0.064 1.00 88.94 84 GLY A N 1
ATOM 680 C CA . GLY A 1 84 ? 3.537 -0.071 -0.743 1.00 88.94 84 GLY A CA 1
ATOM 681 C C . GLY A 1 84 ? 3.996 1.389 -0.888 1.00 88.94 84 GLY A C 1
ATOM 682 O O . GLY A 1 84 ? 3.981 1.895 -2.010 1.00 88.94 84 GLY A O 1
ATOM 683 N N . PRO A 1 85 ? 4.456 2.070 0.181 1.00 85.56 85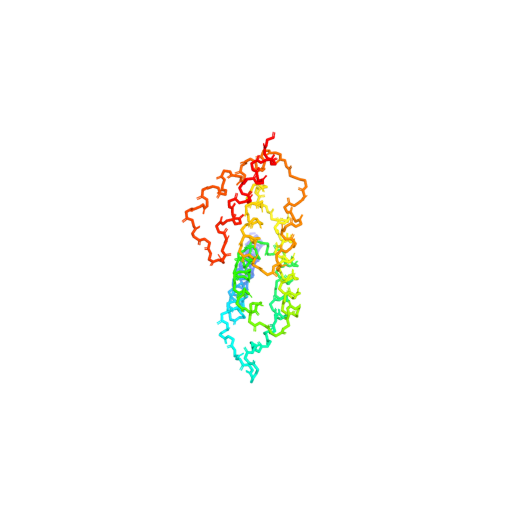 PRO A N 1
ATOM 684 C CA . PRO A 1 85 ? 4.907 3.460 0.092 1.00 85.56 85 PRO A CA 1
ATOM 685 C C . PRO A 1 85 ? 6.196 3.630 -0.721 1.00 85.56 85 PRO A C 1
ATOM 687 O O . PRO A 1 85 ? 6.418 4.689 -1.302 1.00 85.56 85 PRO A O 1
ATOM 690 N N . LEU A 1 86 ? 7.050 2.600 -0.763 1.00 84.69 86 LEU A N 1
ATOM 691 C CA . LEU A 1 86 ? 8.264 2.609 -1.582 1.00 84.69 86 LEU A CA 1
ATOM 692 C C . LEU A 1 86 ? 7.904 2.554 -3.067 1.00 84.69 86 LEU A C 1
ATOM 694 O O . LEU A 1 86 ? 8.392 3.370 -3.839 1.00 84.69 86 LEU A O 1
ATOM 698 N N . LEU A 1 87 ? 6.987 1.658 -3.446 1.00 87.62 87 LEU A N 1
ATOM 699 C CA . LEU A 1 87 ? 6.480 1.578 -4.815 1.00 87.62 87 LEU A CA 1
ATOM 700 C C . LEU A 1 87 ? 5.767 2.871 -5.235 1.00 87.62 87 LEU A C 1
ATOM 702 O O . LEU A 1 87 ? 6.049 3.396 -6.311 1.00 87.62 87 LEU A O 1
ATOM 706 N N . ALA A 1 88 ? 4.868 3.395 -4.395 1.00 84.25 88 ALA A N 1
ATOM 707 C CA . ALA A 1 88 ? 4.100 4.599 -4.710 1.00 84.25 88 ALA A CA 1
ATOM 708 C C . ALA A 1 88 ? 5.016 5.800 -4.990 1.00 84.25 88 ALA A C 1
ATOM 710 O O . ALA A 1 88 ? 4.883 6.425 -6.037 1.00 84.25 88 ALA A O 1
ATOM 711 N N . ARG A 1 89 ? 5.996 6.064 -4.115 1.00 78.94 89 ARG A N 1
ATOM 712 C CA . ARG A 1 89 ? 6.949 7.173 -4.292 1.00 78.94 89 ARG A CA 1
ATOM 713 C C . ARG A 1 89 ? 7.937 6.924 -5.423 1.00 78.94 89 ARG A C 1
ATOM 715 O O . ARG A 1 89 ? 8.142 7.777 -6.279 1.00 78.94 89 ARG A O 1
ATOM 722 N N . GLY A 1 90 ? 8.533 5.738 -5.450 1.00 78.06 90 GLY A N 1
ATOM 723 C CA . GLY A 1 90 ? 9.595 5.419 -6.393 1.00 78.06 90 GLY A CA 1
ATOM 724 C C . GLY A 1 90 ? 9.126 5.347 -7.851 1.00 78.06 90 GLY A C 1
ATOM 725 O O . GLY A 1 90 ? 9.914 5.533 -8.770 1.00 78.06 90 GLY A O 1
ATOM 726 N N . SER A 1 91 ? 7.838 5.104 -8.093 1.00 79.38 91 SER A N 1
ATOM 727 C CA . SER A 1 91 ? 7.296 5.049 -9.454 1.00 79.38 91 SER A CA 1
ATOM 728 C C . SER A 1 91 ? 6.924 6.411 -10.052 1.00 79.38 91 SER A C 1
ATOM 730 O O . SER A 1 91 ? 6.728 6.490 -11.266 1.00 79.38 91 SER A O 1
ATOM 732 N N . GLN A 1 92 ? 6.881 7.488 -9.253 1.00 80.31 92 GLN A N 1
ATOM 733 C CA . GLN A 1 92 ? 6.469 8.823 -9.717 1.00 80.31 92 GLN A CA 1
ATOM 734 C C . GLN A 1 92 ? 7.351 9.334 -10.865 1.00 80.31 92 GLN A C 1
ATOM 736 O O . GLN A 1 92 ? 6.844 9.830 -11.867 1.00 80.31 92 GLN A O 1
ATOM 741 N N . TYR A 1 93 ? 8.669 9.136 -10.765 1.00 77.50 93 TYR A N 1
ATOM 742 C CA . TYR A 1 93 ? 9.622 9.597 -11.776 1.00 77.50 93 TYR A CA 1
ATOM 743 C C . TYR A 1 93 ? 9.420 8.924 -13.144 1.00 77.50 93 TYR A C 1
ATOM 745 O O . TYR A 1 93 ? 9.497 9.578 -14.186 1.00 77.50 93 TYR A O 1
ATOM 753 N N . HIS A 1 94 ? 9.129 7.621 -13.163 1.00 77.69 94 HIS A N 1
ATOM 754 C CA . HIS A 1 94 ? 8.872 6.895 -14.409 1.00 77.69 94 HIS A CA 1
ATOM 755 C C . HIS A 1 94 ? 7.522 7.256 -15.024 1.00 77.69 94 HIS A C 1
ATOM 757 O O . HIS A 1 94 ? 7.411 7.290 -16.246 1.00 77.69 94 HIS A O 1
ATOM 763 N N . MET A 1 95 ? 6.519 7.576 -14.204 1.00 79.31 95 MET A N 1
ATOM 764 C CA . MET A 1 95 ? 5.236 8.075 -14.703 1.00 79.31 95 MET A CA 1
ATOM 765 C C . MET A 1 95 ? 5.367 9.482 -15.302 1.00 79.31 95 MET A C 1
ATOM 767 O O . MET A 1 95 ? 4.815 9.728 -16.368 1.00 79.31 95 MET A O 1
ATOM 771 N N . GLU A 1 96 ? 6.171 10.363 -14.699 1.00 78.62 96 GLU A N 1
ATOM 772 C CA . GLU A 1 96 ? 6.442 11.712 -15.223 1.00 78.62 96 GLU A CA 1
ATOM 773 C C . GLU A 1 96 ? 7.169 11.708 -16.576 1.00 78.62 96 GLU A C 1
ATOM 775 O O . GLU A 1 96 ? 6.921 12.555 -17.434 1.00 78.62 96 GLU A O 1
ATOM 780 N N . THR A 1 97 ? 8.113 10.782 -16.756 1.00 75.12 97 THR A N 1
ATOM 781 C CA . THR A 1 97 ? 9.076 10.811 -17.872 1.00 75.12 97 THR A CA 1
ATOM 782 C C . THR A 1 97 ? 8.751 9.839 -19.010 1.00 75.12 97 THR A C 1
ATOM 784 O O . THR A 1 97 ? 9.460 9.817 -20.024 1.00 75.12 97 THR A O 1
ATOM 787 N N . SER A 1 98 ? 7.690 9.041 -18.869 1.00 72.25 98 SER A N 1
ATOM 788 C CA . SER A 1 98 ? 7.257 8.058 -19.866 1.00 72.25 98 SER A CA 1
ATOM 789 C C . SER A 1 98 ? 6.733 8.715 -21.150 1.00 72.25 98 SER A C 1
ATOM 791 O O . SER A 1 98 ? 6.087 9.757 -21.130 1.00 72.25 98 SER A O 1
ATOM 793 N N . ALA A 1 99 ? 6.967 8.062 -22.295 1.00 65.12 99 ALA A N 1
ATOM 794 C CA . ALA A 1 99 ? 6.358 8.433 -23.579 1.00 65.12 99 ALA A CA 1
ATOM 795 C C . ALA A 1 99 ? 4.868 8.063 -23.686 1.00 65.12 99 ALA A C 1
ATOM 797 O O . ALA A 1 99 ? 4.185 8.510 -24.609 1.00 65.12 99 ALA A O 1
ATOM 798 N N . SER A 1 100 ? 4.400 7.175 -22.807 1.00 66.94 100 SER A N 1
ATOM 799 C CA . SER A 1 100 ? 3.033 6.665 -22.768 1.00 66.94 100 SER A CA 1
ATOM 800 C C . SER A 1 100 ? 2.519 6.734 -21.339 1.00 66.94 100 SER A C 1
ATOM 802 O O . SER A 1 100 ? 3.062 6.069 -20.453 1.00 66.94 100 SER A O 1
ATOM 804 N N . ASP A 1 101 ? 1.451 7.498 -21.137 1.00 58.22 101 ASP A N 1
ATOM 805 C CA . ASP A 1 101 ? 0.835 7.701 -19.823 1.00 58.22 101 ASP A CA 1
ATOM 806 C C . ASP A 1 101 ? 0.275 6.393 -19.226 1.00 58.22 101 ASP A C 1
ATOM 808 O O . ASP A 1 101 ? 0.070 6.306 -18.022 1.00 58.22 101 ASP A O 1
ATOM 812 N N . LEU A 1 102 ? 0.036 5.356 -20.044 1.00 59.56 102 LEU A N 1
ATOM 813 C CA . LEU A 1 102 ? -0.818 4.223 -19.661 1.00 59.56 102 LEU A CA 1
ATOM 814 C C . LEU A 1 102 ? -0.084 2.922 -19.301 1.00 59.56 102 LEU A C 1
ATOM 816 O O . LEU A 1 102 ? -0.570 2.169 -18.458 1.00 59.56 102 LEU A O 1
ATOM 820 N N . GLU A 1 103 ? 1.050 2.608 -19.933 1.00 66.12 103 GLU A N 1
ATOM 821 C CA . GLU A 1 103 ? 1.668 1.277 -19.781 1.00 66.12 103 GLU A CA 1
ATOM 822 C C . GLU A 1 103 ? 2.288 1.024 -18.394 1.00 66.12 103 GLU A C 1
ATOM 824 O O . GLU A 1 103 ? 1.905 0.038 -17.758 1.00 66.12 103 GLU A O 1
ATOM 829 N N . PRO A 1 104 ? 3.181 1.881 -17.858 1.00 71.12 104 PRO A N 1
ATOM 830 C CA . PRO A 1 104 ? 3.713 1.671 -16.511 1.00 71.12 104 PRO A CA 1
ATOM 831 C C . PRO A 1 104 ? 2.634 1.873 -15.437 1.00 71.12 104 PRO A C 1
ATOM 833 O O . PRO A 1 104 ? 2.559 1.100 -14.479 1.00 71.12 104 PRO A O 1
ATOM 836 N N . GLN A 1 105 ? 1.754 2.863 -15.627 1.00 78.69 105 GLN A N 1
ATOM 837 C CA . GLN A 1 105 ? 0.705 3.234 -14.674 1.00 78.69 105 GLN A CA 1
ATOM 838 C C . GLN A 1 105 ? -0.219 2.052 -14.346 1.00 78.69 105 GLN A C 1
ATOM 840 O O . GLN A 1 105 ? -0.514 1.801 -13.175 1.00 78.69 105 GLN A O 1
ATOM 845 N N . TYR A 1 106 ? -0.632 1.280 -15.358 1.00 84.19 106 TYR A N 1
ATOM 846 C CA . TYR A 1 106 ? -1.513 0.130 -15.155 1.00 84.19 106 TYR A CA 1
ATOM 847 C C . TYR A 1 106 ? -0.866 -0.950 -14.277 1.00 84.19 106 TYR A C 1
ATOM 849 O O . TYR A 1 106 ? -1.467 -1.406 -13.303 1.00 84.19 106 TYR A O 1
ATOM 857 N N . THR A 1 107 ? 0.373 -1.354 -14.573 1.00 88.81 107 THR A N 1
ATOM 858 C CA . THR A 1 107 ? 1.052 -2.410 -13.802 1.00 88.81 107 THR A CA 1
ATOM 859 C C . THR A 1 107 ? 1.372 -1.963 -12.376 1.00 88.81 107 THR A C 1
ATOM 861 O O . THR A 1 107 ? 1.223 -2.754 -11.440 1.00 88.81 107 THR A O 1
ATOM 864 N N . ILE A 1 108 ? 1.740 -0.693 -12.183 1.00 89.56 108 ILE A N 1
ATOM 865 C CA . ILE A 1 108 ? 1.927 -0.114 -10.847 1.00 89.56 108 ILE A CA 1
ATOM 866 C C . ILE A 1 108 ? 0.600 -0.133 -10.076 1.00 89.56 108 ILE A C 1
ATOM 868 O O . ILE A 1 108 ? 0.563 -0.615 -8.944 1.00 89.56 108 ILE A O 1
ATOM 872 N N . SER A 1 109 ? -0.504 0.299 -10.693 1.00 91.31 109 SER A N 1
ATOM 873 C CA . SER A 1 109 ? -1.842 0.272 -10.081 1.00 91.31 109 SER A CA 1
ATOM 874 C C . SER A 1 109 ? -2.305 -1.149 -9.727 1.00 91.31 109 SER A C 1
ATOM 876 O O . SER A 1 109 ? -2.946 -1.391 -8.695 1.00 91.31 109 SER A O 1
ATOM 878 N N . GLU A 1 110 ? -1.939 -2.152 -10.524 1.00 93.56 110 GLU A N 1
ATOM 879 C CA . GLU A 1 110 ? -2.159 -3.561 -10.188 1.00 93.56 110 GLU A CA 1
ATOM 880 C C . GLU A 1 110 ? -1.367 -3.998 -8.947 1.00 93.56 110 GLU A C 1
ATOM 882 O O . GLU A 1 110 ? -1.941 -4.617 -8.043 1.00 93.56 110 GLU A O 1
ATOM 887 N N . ALA A 1 111 ? -0.093 -3.615 -8.841 1.00 94.25 111 ALA A N 1
ATOM 888 C CA . ALA A 1 111 ? 0.735 -3.896 -7.669 1.00 94.25 111 ALA A CA 1
ATOM 889 C C . ALA A 1 111 ? 0.243 -3.157 -6.407 1.00 94.25 111 ALA A C 1
ATOM 891 O O . ALA A 1 111 ? 0.092 -3.782 -5.352 1.00 94.25 111 ALA A O 1
ATOM 892 N N . ILE A 1 112 ? -0.128 -1.876 -6.506 1.00 94.56 112 ILE A N 1
ATOM 893 C CA . ILE A 1 112 ? -0.790 -1.132 -5.418 1.00 94.56 112 ILE A CA 1
ATOM 894 C C . ILE A 1 112 ? -2.123 -1.790 -5.041 1.00 94.56 112 ILE A C 1
ATOM 896 O O . ILE A 1 112 ? -2.472 -1.881 -3.863 1.00 94.56 112 ILE A O 1
ATOM 900 N N . GLY A 1 113 ? -2.841 -2.362 -6.007 1.00 96.38 113 GLY A N 1
ATOM 901 C CA . GLY A 1 113 ? -4.027 -3.171 -5.746 1.00 96.38 113 GLY A CA 1
ATOM 902 C C . GLY A 1 113 ? -3.767 -4.370 -4.835 1.00 96.38 113 GLY A C 1
ATOM 903 O O . GLY A 1 113 ? -4.622 -4.707 -4.011 1.00 96.38 113 GLY A O 1
ATOM 904 N N . CYS A 1 114 ? -2.591 -4.996 -4.918 1.00 97.56 114 CYS A N 1
ATOM 905 C CA . CYS A 1 114 ? -2.196 -6.035 -3.969 1.00 97.56 114 CYS A CA 1
ATOM 906 C C . CYS A 1 114 ? -1.984 -5.460 -2.560 1.00 97.56 114 CYS A C 1
ATOM 908 O O . CYS A 1 114 ? -2.465 -6.048 -1.589 1.00 97.56 114 CYS A O 1
ATOM 910 N N . VAL A 1 115 ? -1.348 -4.289 -2.445 1.00 96.62 115 VAL A N 1
ATOM 911 C CA . VAL A 1 115 ? -1.146 -3.580 -1.167 1.00 96.62 115 VAL A CA 1
ATOM 912 C C . VAL A 1 115 ? -2.484 -3.252 -0.508 1.00 96.62 115 VAL A C 1
ATOM 914 O O . VAL A 1 115 ? -2.689 -3.564 0.663 1.00 96.62 115 VAL A O 1
ATOM 917 N N . VAL A 1 116 ? -3.440 -2.702 -1.261 1.00 97.50 116 VAL A N 1
ATOM 918 C CA . VAL A 1 116 ? -4.782 -2.383 -0.748 1.00 97.50 116 VAL A CA 1
ATOM 919 C C . VAL A 1 116 ? -5.513 -3.650 -0.297 1.00 97.50 116 VAL A C 1
ATOM 921 O O . VAL A 1 116 ? -6.165 -3.654 0.746 1.00 97.50 116 VAL A O 1
ATOM 924 N N . GLN A 1 117 ? -5.385 -4.762 -1.025 1.00 97.94 117 GLN A N 1
ATOM 925 C CA . GLN A 1 117 ? -5.961 -6.039 -0.592 1.00 97.94 117 GLN A CA 1
ATOM 926 C C . GLN A 1 117 ? -5.333 -6.565 0.706 1.00 97.94 117 GLN A C 1
ATOM 928 O O . GLN A 1 117 ? -6.058 -7.103 1.547 1.00 97.94 117 GLN A O 1
ATOM 933 N N . ALA A 1 118 ? -4.023 -6.394 0.901 1.00 97.38 118 ALA A N 1
ATOM 934 C CA . ALA A 1 118 ? -3.380 -6.688 2.179 1.00 97.38 118 ALA A CA 1
ATOM 935 C C . ALA A 1 118 ? -3.868 -5.746 3.284 1.00 97.38 118 ALA A C 1
ATOM 937 O O . ALA A 1 118 ? -4.206 -6.224 4.361 1.00 97.38 118 ALA A O 1
ATOM 938 N N . LEU A 1 119 ? -4.016 -4.447 3.008 1.00 96.56 119 LEU A N 1
ATOM 939 C CA . LEU A 1 119 ? -4.517 -3.454 3.964 1.00 96.56 119 LEU A CA 1
ATOM 940 C C . LEU A 1 119 ? -5.909 -3.808 4.497 1.00 96.56 119 LEU A C 1
ATOM 942 O O . LEU A 1 119 ? -6.177 -3.701 5.694 1.00 96.56 119 LEU A O 1
ATOM 946 N N . VAL A 1 120 ? -6.796 -4.287 3.619 1.00 96.75 120 VAL A N 1
ATOM 947 C CA . VAL A 1 120 ? -8.124 -4.783 4.008 1.00 96.75 120 VAL A CA 1
ATOM 948 C C . VAL A 1 120 ? -8.004 -5.911 5.033 1.00 96.75 120 VAL A C 1
ATOM 950 O O . VAL A 1 120 ? -8.712 -5.893 6.042 1.00 96.75 120 VAL A O 1
ATOM 953 N N . LYS A 1 121 ? -7.103 -6.865 4.779 1.00 96.44 121 LYS A N 1
ATOM 954 C CA . LYS A 1 121 ? -6.923 -8.091 5.571 1.00 96.44 121 LYS A CA 1
ATOM 955 C C . LYS A 1 121 ? -5.996 -7.928 6.776 1.00 96.44 121 LYS A C 1
ATOM 957 O O . LYS A 1 121 ? -5.961 -8.822 7.615 1.00 96.44 121 LYS A O 1
ATOM 962 N N . ALA A 1 122 ? -5.259 -6.826 6.860 1.00 92.00 122 ALA A N 1
ATOM 963 C CA . ALA A 1 122 ? -4.323 -6.567 7.940 1.00 92.00 122 ALA A CA 1
ATOM 964 C C . ALA A 1 122 ? -5.046 -6.464 9.283 1.00 92.00 122 ALA A C 1
ATOM 966 O O . ALA A 1 122 ? -6.143 -5.906 9.370 1.00 92.00 122 ALA A O 1
ATOM 967 N N . ASP A 1 123 ? -4.407 -6.952 10.338 1.00 92.38 123 ASP A N 1
ATOM 968 C CA . ASP A 1 123 ? -4.902 -6.821 11.708 1.00 92.38 123 ASP A CA 1
ATOM 969 C C . ASP A 1 123 ? -4.476 -5.473 12.307 1.00 92.38 123 ASP A C 1
ATOM 971 O O . ASP A 1 123 ? -3.747 -5.386 13.290 1.00 92.38 123 ASP A O 1
ATOM 975 N N . TRP A 1 124 ? -4.843 -4.396 11.615 1.00 91.38 124 TRP A N 1
ATOM 976 C CA . TRP A 1 124 ? -4.584 -3.023 12.038 1.00 91.38 124 TRP A CA 1
ATOM 977 C C . TRP A 1 124 ? -5.891 -2.362 12.468 1.00 91.38 124 TRP A C 1
ATOM 979 O O . TRP A 1 124 ? -6.941 -2.645 11.870 1.00 91.38 124 TRP A O 1
ATOM 989 N N . PRO A 1 125 ? -5.857 -1.437 13.441 1.00 92.56 125 PRO A N 1
ATOM 990 C CA . PRO A 1 125 ? -7.024 -0.631 13.742 1.00 92.56 125 PRO A CA 1
ATOM 991 C C . PRO A 1 125 ? -7.471 0.160 12.503 1.00 92.56 125 PRO A C 1
ATOM 993 O O . PRO A 1 125 ? -6.670 0.590 11.671 1.00 92.56 125 PRO A O 1
ATOM 996 N N . ASN A 1 126 ? -8.782 0.353 12.364 1.00 95.12 126 ASN A N 1
ATOM 997 C CA . ASN A 1 126 ? -9.357 1.069 11.222 1.00 95.12 126 ASN A CA 1
ATOM 998 C C . ASN A 1 126 ? -8.751 2.472 10.992 1.00 95.12 126 ASN A C 1
ATOM 1000 O O . ASN A 1 126 ? -8.498 2.792 9.831 1.00 95.12 126 ASN A O 1
ATOM 1004 N N . PRO A 1 127 ? -8.491 3.300 12.030 1.00 91.69 127 PRO A N 1
ATOM 1005 C CA . PRO A 1 127 ? -7.819 4.586 11.845 1.00 91.69 127 PRO A CA 1
ATOM 1006 C C . PRO A 1 127 ? -6.459 4.456 11.153 1.00 91.69 127 PRO A C 1
ATOM 1008 O O . PRO A 1 127 ? -6.202 5.182 10.199 1.00 91.69 127 PRO A O 1
ATOM 1011 N N . ASP A 1 128 ? -5.628 3.496 11.561 1.00 91.88 128 ASP A N 1
ATOM 1012 C CA . ASP A 1 128 ? -4.314 3.245 10.964 1.00 91.88 128 ASP A CA 1
ATOM 1013 C C . ASP A 1 128 ? -4.429 2.844 9.492 1.00 91.88 128 ASP A C 1
ATOM 1015 O O . ASP A 1 128 ? -3.672 3.324 8.649 1.00 91.88 128 ASP A O 1
ATOM 1019 N N . LYS A 1 129 ? -5.432 2.025 9.149 1.00 93.81 129 LYS A N 1
ATOM 1020 C CA . LYS A 1 129 ? -5.699 1.663 7.751 1.00 93.81 129 LYS A CA 1
ATOM 1021 C C . LYS A 1 129 ? -6.101 2.868 6.902 1.00 93.81 129 LYS A C 1
ATOM 1023 O O . LYS A 1 129 ? -5.644 2.998 5.769 1.00 93.81 129 LYS A O 1
ATOM 1028 N N . ILE A 1 130 ? -6.955 3.741 7.440 1.00 94.00 130 ILE A N 1
ATOM 1029 C CA . ILE A 1 130 ? -7.361 4.986 6.776 1.00 94.00 130 ILE A CA 1
ATOM 1030 C C . ILE A 1 130 ? -6.135 5.876 6.552 1.00 94.00 130 ILE A C 1
ATOM 1032 O O . ILE A 1 130 ? -5.906 6.324 5.432 1.00 94.00 130 ILE A O 1
ATOM 1036 N N . VAL A 1 131 ? -5.328 6.100 7.592 1.00 91.81 131 VAL A N 1
ATOM 1037 C CA . VAL A 1 131 ? -4.116 6.929 7.522 1.00 91.81 131 VAL A CA 1
ATOM 1038 C C . VAL A 1 131 ? -3.142 6.385 6.481 1.00 91.81 131 VAL A C 1
ATOM 1040 O O . VAL A 1 131 ? -2.653 7.140 5.645 1.00 91.81 131 VAL A O 1
ATOM 1043 N N . TYR A 1 132 ? -2.903 5.074 6.480 1.00 92.75 132 TYR A N 1
ATOM 1044 C CA . TYR A 1 132 ? -2.030 4.429 5.506 1.00 92.75 132 TYR A CA 1
ATOM 1045 C C . TYR A 1 132 ? -2.508 4.650 4.064 1.00 92.75 132 TYR A C 1
ATOM 1047 O O . TYR A 1 132 ? -1.721 5.047 3.207 1.00 92.75 132 TYR A O 1
ATOM 1055 N N . ALA A 1 133 ? -3.801 4.448 3.793 1.00 93.75 133 ALA A N 1
ATOM 1056 C CA . ALA A 1 133 ? -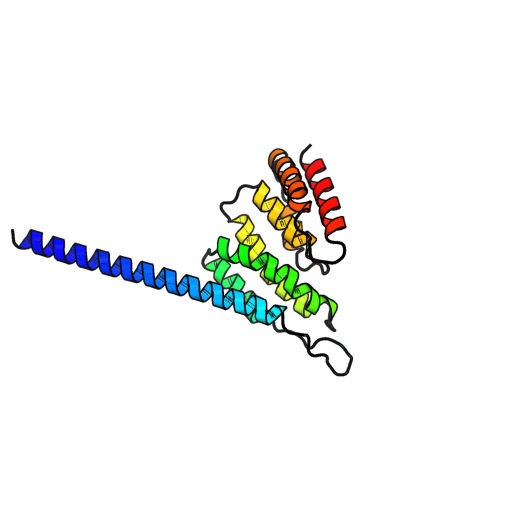4.352 4.674 2.459 1.00 93.75 133 ALA A CA 1
ATOM 1057 C C . ALA A 1 133 ? -4.292 6.154 2.043 1.00 93.75 133 ALA A C 1
ATOM 1059 O O . ALA A 1 133 ? -3.988 6.437 0.888 1.00 93.75 133 ALA A O 1
ATOM 1060 N N . VAL A 1 134 ? -4.504 7.100 2.969 1.00 90.94 134 VAL A N 1
ATOM 1061 C CA . VAL A 1 134 ? -4.311 8.535 2.688 1.00 90.94 134 VAL A CA 1
ATOM 1062 C C . VAL A 1 134 ? -2.865 8.824 2.296 1.00 90.94 134 VAL A C 1
ATOM 1064 O O . VAL A 1 134 ? -2.651 9.543 1.327 1.00 90.94 134 VAL A O 1
ATOM 1067 N N . ARG A 1 135 ? -1.873 8.242 2.983 1.00 87.38 135 ARG A N 1
ATOM 1068 C CA . ARG A 1 135 ? -0.456 8.427 2.621 1.00 87.38 135 ARG A CA 1
ATOM 1069 C C . ARG A 1 135 ? -0.159 7.951 1.202 1.00 87.38 135 ARG A C 1
ATOM 1071 O O . ARG A 1 135 ? 0.516 8.662 0.473 1.00 87.38 135 ARG A O 1
ATOM 1078 N N . LEU A 1 136 ? -0.698 6.799 0.793 1.00 86.81 136 LEU A N 1
ATOM 1079 C CA . LEU A 1 136 ? -0.526 6.312 -0.581 1.00 86.81 136 LEU A CA 1
ATOM 1080 C C . LEU A 1 136 ? -1.093 7.281 -1.627 1.00 86.81 136 LEU A C 1
ATOM 1082 O O . LEU A 1 136 ? -0.471 7.467 -2.663 1.00 86.81 136 LEU A O 1
ATOM 1086 N N . VAL A 1 137 ? -2.253 7.889 -1.359 1.00 89.44 137 VAL A N 1
ATOM 1087 C CA . VAL A 1 137 ? -2.898 8.842 -2.283 1.00 89.44 137 VAL A CA 1
ATOM 1088 C C . VAL A 1 137 ? -2.195 10.201 -2.285 1.00 89.44 137 VAL A C 1
ATOM 1090 O O . VAL A 1 137 ? -2.132 10.865 -3.311 1.00 89.44 137 VAL A O 1
ATOM 1093 N N . VAL A 1 138 ? -1.679 10.645 -1.139 1.00 84.00 138 VAL A N 1
ATOM 1094 C CA . VAL A 1 138 ? -0.970 11.930 -1.021 1.00 84.00 138 VAL A CA 1
ATOM 1095 C C . VAL A 1 138 ? 0.355 11.924 -1.785 1.00 84.00 138 VAL A C 1
ATOM 1097 O O . VAL A 1 138 ? 0.729 12.953 -2.339 1.00 84.00 138 VAL A O 1
ATOM 1100 N N . GLU A 1 139 ? 1.036 10.780 -1.825 1.00 77.25 139 GLU A N 1
ATOM 1101 C CA . GLU A 1 139 ? 2.305 10.592 -2.541 1.00 77.25 139 GLU A CA 1
ATOM 1102 C C . GLU A 1 139 ? 2.120 10.249 -4.033 1.00 77.25 139 GLU A C 1
ATOM 1104 O O . GLU A 1 139 ? 3.103 9.990 -4.724 1.00 77.25 139 GLU A O 1
ATOM 1109 N N . ASP A 1 140 ? 0.878 10.202 -4.529 1.00 80.75 140 ASP A N 1
ATOM 1110 C CA . ASP A 1 140 ? 0.560 9.804 -5.899 1.00 80.75 140 ASP A CA 1
ATOM 1111 C C . ASP A 1 140 ? 0.105 10.990 -6.757 1.00 80.75 140 ASP A C 1
ATOM 1113 O O . ASP A 1 140 ? -1.043 11.436 -6.695 1.00 80.75 140 ASP A O 1
ATOM 1117 N N . ASP A 1 141 ? 1.011 11.483 -7.600 1.00 75.44 141 ASP A N 1
ATOM 1118 C CA . ASP A 1 141 ? 0.745 12.574 -8.538 1.00 75.44 141 ASP A CA 1
ATOM 1119 C C . ASP A 1 141 ? 0.108 12.077 -9.847 1.00 75.44 141 ASP A C 1
ATOM 1121 O O . ASP A 1 141 ? -0.506 12.865 -10.570 1.00 75.44 141 ASP A O 1
ATOM 1125 N N . TYR A 1 142 ? 0.201 10.773 -10.131 1.00 76.00 142 TYR A N 1
ATOM 1126 C CA . TYR A 1 142 ? -0.145 10.173 -11.424 1.00 76.00 142 TYR A CA 1
ATOM 1127 C C . TYR A 1 142 ? -1.255 9.118 -11.332 1.00 76.00 142 TYR A C 1
ATOM 1129 O O . TYR A 1 142 ? -1.367 8.266 -12.207 1.00 76.00 142 TYR A O 1
ATOM 1137 N N . CYS A 1 143 ? -2.118 9.175 -10.316 1.00 78.62 143 CYS A N 1
ATOM 1138 C CA . CYS A 1 143 ? -3.311 8.323 -10.175 1.00 78.62 143 CYS A CA 1
ATOM 1139 C C . CYS A 1 143 ? -3.042 6.799 -10.163 1.00 78.62 143 CYS A C 1
ATOM 1141 O O . CYS A 1 143 ? -3.950 6.006 -10.423 1.00 78.62 143 CYS A O 1
ATOM 1143 N N . ALA A 1 144 ? -1.827 6.349 -9.840 1.00 83.44 144 ALA A N 1
ATOM 1144 C CA . ALA A 1 144 ? -1.525 4.926 -9.672 1.00 83.44 144 ALA A CA 1
ATOM 1145 C C . ALA A 1 144 ? -2.169 4.319 -8.406 1.00 83.44 144 ALA A C 1
ATOM 1147 O O . ALA A 1 144 ? -2.298 3.098 -8.283 1.00 83.44 144 ALA A O 1
ATOM 1148 N N . CYS A 1 145 ? -2.605 5.158 -7.467 1.00 88.06 145 CYS A N 1
ATOM 1149 C CA . CYS A 1 145 ? -3.183 4.788 -6.180 1.00 88.06 145 CYS A CA 1
ATOM 1150 C C . CYS A 1 145 ? -4.720 4.882 -6.137 1.00 88.06 145 CYS A C 1
ATOM 1152 O O . CYS A 1 145 ? -5.289 4.882 -5.044 1.00 88.06 145 CYS A O 1
ATOM 1154 N N . GLU A 1 146 ? -5.421 4.884 -7.279 1.00 90.19 146 GLU A N 1
ATOM 1155 C CA . GLU A 1 146 ? -6.897 4.951 -7.344 1.00 90.19 146 GLU A CA 1
ATOM 1156 C C . GLU A 1 146 ? -7.582 3.904 -6.439 1.00 90.19 146 GLU A C 1
ATOM 1158 O O . GLU A 1 146 ? -8.511 4.214 -5.694 1.00 90.19 146 GLU A O 1
ATOM 1163 N N . LYS A 1 147 ? -7.053 2.675 -6.374 1.00 94.12 147 LYS A N 1
ATOM 1164 C CA . LYS A 1 147 ? -7.577 1.615 -5.487 1.00 94.12 147 LYS A CA 1
ATOM 1165 C C . LYS A 1 147 ? -7.496 1.968 -3.995 1.00 94.12 147 LYS A C 1
ATOM 1167 O O . LYS A 1 147 ? -8.308 1.488 -3.199 1.00 94.12 147 LYS A O 1
ATOM 1172 N N . ALA A 1 148 ? -6.517 2.776 -3.587 1.00 93.75 148 ALA A N 1
ATOM 1173 C CA . ALA A 1 148 ? -6.430 3.285 -2.221 1.00 93.75 148 ALA A CA 1
ATOM 1174 C C . ALA A 1 148 ? -7.495 4.367 -1.975 1.00 93.75 148 ALA A C 1
ATOM 1176 O O . ALA A 1 148 ? -8.120 4.378 -0.913 1.00 93.75 148 ALA A O 1
ATOM 1177 N N . GLU A 1 149 ? -7.786 5.211 -2.966 1.00 92.94 149 GLU A N 1
ATOM 1178 C CA . GLU A 1 149 ? -8.889 6.174 -2.896 1.00 92.94 149 GLU A CA 1
ATOM 1179 C C . GLU A 1 149 ? -10.259 5.475 -2.825 1.00 92.94 149 GLU A C 1
ATOM 1181 O O . GLU A 1 149 ? -11.083 5.792 -1.962 1.00 92.94 149 GLU A O 1
ATOM 1186 N N . GLU A 1 150 ? -10.487 4.442 -3.637 1.00 94.88 150 GLU A N 1
ATOM 1187 C CA . GLU A 1 150 ? -11.676 3.586 -3.545 1.00 94.88 150 GLU A CA 1
ATOM 1188 C C . GLU A 1 150 ? -11.828 2.962 -2.149 1.00 94.88 150 GLU A C 1
ATOM 1190 O O . GLU A 1 150 ? -12.929 2.902 -1.589 1.00 94.88 150 GLU A O 1
ATOM 1195 N N . PHE A 1 151 ? -10.721 2.519 -1.545 1.00 96.44 151 PHE A N 1
ATOM 1196 C CA . PHE A 1 151 ? -10.705 2.007 -0.177 1.00 96.44 151 PHE A CA 1
ATOM 1197 C C . PHE A 1 151 ? -11.120 3.074 0.853 1.00 96.44 151 PHE A C 1
ATOM 1199 O O . PHE A 1 151 ? -11.913 2.782 1.756 1.00 96.44 151 PHE A O 1
ATOM 1206 N N . LEU A 1 152 ? -10.670 4.322 0.694 1.00 95.69 152 LEU A N 1
ATOM 1207 C CA . LEU A 1 152 ? -11.079 5.465 1.525 1.00 95.69 152 LEU A CA 1
ATOM 1208 C C . LEU A 1 152 ? -12.554 5.857 1.319 1.00 95.69 152 LEU A C 1
ATOM 1210 O O . LEU A 1 152 ? -13.177 6.451 2.207 1.00 95.69 152 LEU A O 1
ATOM 1214 N N . ASN A 1 153 ? -13.146 5.510 0.177 1.00 94.62 153 ASN A N 1
ATOM 1215 C CA . ASN A 1 153 ? -14.561 5.750 -0.119 1.00 94.62 153 ASN A CA 1
ATOM 1216 C C . ASN A 1 153 ? -15.508 4.681 0.443 1.00 94.62 153 ASN A C 1
ATOM 1218 O O . ASN A 1 153 ? -16.728 4.858 0.419 1.00 94.62 153 ASN A O 1
ATOM 1222 N N . ARG A 1 154 ? -14.973 3.611 1.040 1.00 93.62 154 ARG A N 1
ATOM 1223 C CA . ARG A 1 154 ? -15.772 2.639 1.798 1.00 93.62 154 ARG A CA 1
ATOM 1224 C C . ARG A 1 154 ? -16.417 3.279 3.027 1.00 93.62 154 ARG A C 1
ATOM 1226 O O . ARG A 1 154 ? -16.029 4.345 3.509 1.00 93.62 154 ARG A O 1
ATOM 1233 N N . ARG A 1 155 ? -17.423 2.595 3.573 1.00 93.12 155 ARG A N 1
ATOM 1234 C CA . ARG A 1 155 ? -18.092 3.029 4.801 1.00 93.12 155 ARG A CA 1
ATOM 1235 C C . ARG A 1 155 ? -17.223 2.710 6.017 1.00 93.12 155 ARG A C 1
ATOM 1237 O O . ARG A 1 155 ? -17.100 1.552 6.400 1.00 93.12 155 ARG A O 1
ATOM 1244 N N . TRP A 1 156 ? -16.703 3.752 6.653 1.00 96.00 156 TRP A N 1
ATOM 1245 C CA . TRP A 1 156 ? -15.998 3.677 7.934 1.00 96.00 156 TRP A CA 1
ATOM 1246 C C . TRP A 1 156 ? -16.836 4.303 9.048 1.00 96.00 156 TRP A C 1
ATOM 1248 O O . TRP A 1 156 ? -17.729 5.116 8.787 1.00 96.00 156 TRP A O 1
ATOM 1258 N N . ALA A 1 157 ? -16.561 3.939 10.300 1.00 97.12 157 ALA A N 1
ATOM 1259 C CA . ALA A 1 157 ? -17.216 4.586 11.427 1.00 97.12 157 ALA A CA 1
ATOM 1260 C C . ALA A 1 157 ? -16.712 6.029 11.582 1.00 97.12 157 ALA A C 1
ATOM 1262 O O . ALA A 1 157 ? -15.526 6.304 11.412 1.00 97.12 157 ALA A O 1
ATOM 1263 N N . LYS A 1 158 ? -17.597 6.944 11.994 1.00 96.94 158 LYS A N 1
ATOM 1264 C CA . LYS A 1 158 ? -17.234 8.347 12.269 1.00 96.94 158 LYS A CA 1
ATOM 1265 C C . LYS A 1 158 ? -16.072 8.465 13.259 1.00 96.94 158 LYS A C 1
ATOM 1267 O O . LYS A 1 158 ? -15.153 9.245 13.050 1.00 96.94 158 LYS A O 1
ATOM 1272 N N . ARG A 1 159 ? -16.077 7.637 14.312 1.00 96.94 159 ARG A N 1
ATOM 1273 C CA . ARG A 1 159 ? -14.991 7.598 15.307 1.00 96.94 159 ARG A CA 1
ATOM 1274 C C . ARG A 1 159 ? -13.635 7.243 14.688 1.00 96.94 159 ARG A C 1
ATOM 1276 O O . ARG A 1 159 ? -12.624 7.770 15.137 1.00 96.94 159 ARG A O 1
ATOM 1283 N N . ASP A 1 160 ? -13.629 6.391 13.660 1.00 96.44 160 ASP A N 1
ATOM 1284 C CA . ASP A 1 160 ? -12.399 5.956 13.003 1.00 96.44 160 ASP A CA 1
ATOM 1285 C C . ASP A 1 160 ? -11.846 7.097 12.137 1.00 96.44 160 ASP A C 1
ATOM 1287 O O . ASP A 1 160 ? -10.663 7.409 12.220 1.00 96.44 160 ASP A O 1
ATOM 1291 N N . TRP A 1 161 ? -12.720 7.800 11.401 1.00 97.31 161 TRP A N 1
ATOM 1292 C CA . TRP A 1 161 ? -12.364 9.016 10.658 1.00 97.31 161 TRP A CA 1
ATOM 1293 C C . TRP A 1 161 ? -11.877 10.150 11.554 1.00 97.31 161 TRP A C 1
ATOM 1295 O O . TRP A 1 161 ? -10.884 10.798 11.235 1.00 97.31 161 TRP A O 1
ATOM 1305 N N . LYS A 1 162 ? -12.545 10.371 12.690 1.00 95.38 162 LYS A N 1
ATOM 1306 C CA . LYS A 1 162 ? -12.125 11.374 13.671 1.00 95.38 162 LYS A CA 1
ATOM 1307 C C . LYS A 1 162 ? -10.712 11.082 14.176 1.00 95.38 162 LYS A C 1
ATOM 1309 O O . LYS A 1 162 ? -9.876 11.981 14.182 1.00 95.38 162 LYS A O 1
ATOM 1314 N N . ARG A 1 163 ? -10.434 9.828 14.555 1.00 93.31 163 ARG A N 1
ATOM 1315 C CA . ARG A 1 163 ? -9.101 9.428 15.019 1.00 93.31 163 ARG A CA 1
ATOM 1316 C C . ARG A 1 163 ? -8.057 9.527 13.906 1.00 93.31 163 ARG A C 1
ATOM 1318 O O . ARG A 1 163 ? -6.969 10.033 14.150 1.00 93.31 163 ARG A O 1
ATOM 1325 N N . ALA A 1 164 ? -8.399 9.117 12.686 1.00 91.19 164 ALA A N 1
ATOM 1326 C CA . ALA A 1 164 ? -7.519 9.269 11.532 1.00 91.19 164 ALA A CA 1
ATOM 1327 C C . ALA A 1 164 ? -7.176 10.744 11.260 1.00 91.19 164 ALA A C 1
ATOM 1329 O O . ALA A 1 164 ? -6.024 11.051 10.984 1.00 91.19 164 ALA A O 1
ATOM 1330 N N . ALA A 1 165 ? -8.130 11.673 11.401 1.00 92.31 165 ALA A N 1
ATOM 1331 C CA . ALA A 1 165 ? -7.868 13.106 11.251 1.00 92.31 165 ALA A CA 1
ATOM 1332 C C . ALA A 1 165 ? -6.850 13.627 12.282 1.00 92.31 165 ALA A C 1
ATOM 1334 O O . ALA A 1 165 ? -5.988 14.427 11.937 1.00 92.31 165 ALA A O 1
ATOM 1335 N N . GLU A 1 166 ? -6.924 13.171 13.537 1.00 89.31 166 GLU A N 1
ATOM 1336 C CA . GLU A 1 166 ? -5.929 13.501 14.569 1.00 89.31 166 GLU A CA 1
ATOM 1337 C C . GLU A 1 166 ? -4.534 13.000 14.169 1.00 89.31 166 GLU A C 1
ATOM 1339 O O . GLU A 1 166 ? -3.591 13.787 14.135 1.00 89.31 166 GLU A O 1
ATOM 1344 N N . MET A 1 167 ? -4.433 11.733 13.760 1.00 85.62 167 MET A N 1
ATOM 1345 C CA . MET A 1 167 ? -3.174 11.114 13.331 1.00 85.62 167 MET A CA 1
ATOM 1346 C C . MET A 1 167 ? -2.578 11.791 12.085 1.00 85.62 167 MET A C 1
ATOM 1348 O O . MET A 1 167 ? -1.376 12.025 12.019 1.00 85.62 167 MET A O 1
ATOM 1352 N N . LEU A 1 168 ? -3.406 12.161 11.102 1.00 84.88 168 LEU A N 1
ATOM 1353 C CA . LEU A 1 168 ? -2.955 12.875 9.901 1.00 84.88 168 LEU A CA 1
ATOM 1354 C C . LEU A 1 168 ? -2.398 14.267 10.224 1.00 84.88 168 LEU A C 1
ATOM 1356 O O . LEU A 1 168 ? -1.446 14.704 9.583 1.00 84.88 168 LEU A O 1
ATOM 1360 N N . ARG A 1 169 ? -2.950 14.959 11.230 1.00 83.12 169 ARG A N 1
ATOM 1361 C CA . ARG A 1 169 ? -2.375 16.227 11.700 1.00 83.12 169 ARG A CA 1
ATOM 1362 C C . ARG A 1 169 ? -1.028 16.003 12.374 1.00 83.12 169 ARG A C 1
ATOM 1364 O O . ARG A 1 169 ? -0.125 16.794 12.154 1.00 83.12 169 ARG A O 1
ATOM 1371 N N . GLU A 1 170 ? -0.852 14.936 13.146 1.00 77.62 170 GLU A N 1
ATOM 1372 C CA . GLU A 1 170 ? 0.444 14.610 13.766 1.00 77.62 170 GLU A CA 1
ATOM 1373 C C . GLU A 1 170 ? 1.521 14.293 12.707 1.00 77.62 170 GLU A C 1
ATOM 1375 O O . GLU A 1 170 ? 2.673 14.717 12.835 1.00 77.62 170 GLU A O 1
ATOM 1380 N N . LEU A 1 171 ? 1.121 13.657 11.599 1.00 69.12 171 LEU A N 1
ATOM 1381 C CA . LEU A 1 171 ? 1.990 13.362 10.452 1.00 69.12 171 LEU A CA 1
ATOM 1382 C C . LEU A 1 171 ? 2.505 14.604 9.707 1.00 69.12 171 LEU A C 1
ATOM 1384 O O . LEU A 1 171 ? 3.435 14.481 8.920 1.00 69.12 171 LEU A O 1
ATOM 1388 N N . THR A 1 172 ? 1.983 15.810 9.970 1.00 60.28 172 THR A N 1
ATOM 1389 C CA . THR A 1 172 ? 2.452 17.046 9.304 1.00 60.28 172 THR A CA 1
ATOM 1390 C C . THR A 1 172 ? 3.897 17.450 9.619 1.00 60.28 172 THR A C 1
ATOM 1392 O O . THR A 1 172 ? 4.389 18.414 9.025 1.00 60.28 172 THR A O 1
ATOM 1395 N N . SER A 1 173 ? 4.560 16.728 10.526 1.00 46.91 173 SER A N 1
ATOM 1396 C CA . SER A 1 173 ? 5.993 16.833 10.825 1.00 46.91 173 SER A CA 1
ATOM 1397 C C . SER A 1 173 ? 6.888 15.990 9.905 1.00 46.91 173 SER A C 1
ATOM 1399 O O . SER A 1 173 ? 8.072 16.295 9.772 1.00 46.91 173 SER A O 1
ATOM 1401 N N . GLU A 1 174 ? 6.339 14.968 9.242 1.00 55.94 174 GLU A N 1
ATOM 1402 C CA . GLU A 1 174 ? 7.021 14.223 8.183 1.00 55.94 174 GLU A CA 1
ATOM 1403 C C . GLU A 1 174 ? 6.815 14.995 6.872 1.00 55.94 174 GLU A C 1
ATOM 1405 O O . GLU A 1 174 ? 5.681 15.255 6.472 1.00 55.94 174 GLU A O 1
ATOM 1410 N N . HIS A 1 175 ? 7.896 15.435 6.223 1.00 52.75 175 HIS A N 1
ATOM 1411 C CA . HIS A 1 175 ? 7.803 16.145 4.946 1.00 52.75 175 HIS A CA 1
ATOM 1412 C C . HIS A 1 175 ? 7.448 15.147 3.833 1.00 52.75 175 HIS A C 1
ATOM 1414 O O . HIS A 1 175 ? 8.292 14.305 3.526 1.00 52.75 175 HIS A O 1
ATOM 1420 N N . PRO A 1 176 ? 6.247 15.210 3.225 1.00 57.97 176 PRO A N 1
ATOM 1421 C CA . PRO A 1 176 ? 5.957 14.389 2.058 1.00 57.97 176 PRO A CA 1
ATOM 1422 C C . PRO A 1 176 ? 6.829 14.838 0.878 1.00 57.97 176 PRO A C 1
ATOM 1424 O O . PRO A 1 176 ? 7.162 16.022 0.759 1.00 57.97 176 PRO A O 1
ATOM 1427 N N . GLU A 1 177 ? 7.233 13.885 0.040 1.00 59.34 177 GLU A N 1
ATOM 1428 C CA . GLU A 1 177 ? 8.252 14.101 -0.998 1.00 59.34 177 GLU A CA 1
ATOM 1429 C C . GLU A 1 177 ? 7.638 14.513 -2.346 1.00 59.34 177 GLU A C 1
ATOM 1431 O O . GLU A 1 177 ? 8.278 15.241 -3.107 1.00 59.34 177 GLU A O 1
ATOM 1436 N N . ALA A 1 178 ? 6.398 14.095 -2.630 1.00 62.75 178 ALA A N 1
ATOM 1437 C CA . ALA A 1 178 ? 5.703 14.429 -3.874 1.00 62.75 178 ALA A CA 1
ATOM 1438 C C . ALA A 1 178 ? 5.309 15.919 -3.986 1.00 62.75 178 ALA A C 1
ATOM 1440 O O . ALA A 1 178 ? 5.111 16.638 -2.995 1.00 62.75 178 ALA A O 1
ATOM 1441 N N . LYS A 1 179 ? 5.169 16.403 -5.227 1.00 64.31 179 LYS A N 1
ATOM 1442 C CA . LYS A 1 179 ? 4.844 17.805 -5.518 1.00 64.31 179 LYS A CA 1
ATOM 1443 C C . LYS A 1 179 ? 3.422 18.100 -5.045 1.00 64.31 179 LYS A C 1
ATOM 1445 O O . LYS A 1 179 ? 2.508 17.354 -5.351 1.00 64.31 179 LYS A O 1
ATOM 1450 N N . ASP A 1 180 ? 3.210 19.177 -4.292 1.00 73.06 180 ASP A N 1
ATOM 1451 C CA . ASP A 1 180 ? 1.900 19.552 -3.719 1.00 73.06 180 ASP A CA 1
ATOM 1452 C C . ASP A 1 180 ? 1.316 18.542 -2.705 1.00 73.06 180 ASP A C 1
ATOM 1454 O O . ASP A 1 180 ? 0.187 18.706 -2.233 1.00 73.06 180 ASP A O 1
ATOM 1458 N N . ALA A 1 181 ? 2.088 17.535 -2.280 1.00 73.56 181 ALA A N 1
ATOM 1459 C CA . ALA A 1 181 ? 1.634 16.524 -1.326 1.00 73.56 181 ALA A CA 1
ATOM 1460 C C . ALA A 1 181 ? 1.165 17.133 0.004 1.00 73.56 181 ALA A C 1
ATOM 1462 O O . ALA A 1 181 ? 0.240 16.631 0.644 1.00 73.56 181 ALA A O 1
ATOM 1463 N N . ARG A 1 182 ? 1.731 18.282 0.398 1.00 79.12 182 ARG A N 1
ATOM 1464 C CA . ARG A 1 182 ? 1.244 19.029 1.559 1.00 79.12 182 ARG A CA 1
ATOM 1465 C C . ARG A 1 182 ? -0.192 19.528 1.381 1.00 79.12 182 ARG A C 1
ATOM 1467 O O . ARG A 1 182 ? -1.009 19.343 2.278 1.00 79.12 182 ARG A O 1
ATOM 1474 N N . GLU A 1 183 ? -0.509 20.121 0.235 1.00 85.06 183 GLU A N 1
ATOM 1475 C CA . GLU A 1 183 ? -1.863 20.595 -0.063 1.00 85.06 183 GLU A CA 1
ATOM 1476 C C . GLU A 1 183 ? -2.848 19.419 -0.133 1.00 85.06 183 GLU A C 1
ATOM 1478 O O . GLU A 1 183 ? -3.950 19.487 0.421 1.00 85.06 183 GLU A O 1
ATOM 1483 N N . ARG A 1 184 ? -2.434 18.294 -0.737 1.00 85.50 184 ARG A N 1
ATOM 1484 C CA . ARG A 1 184 ? -3.241 17.063 -0.756 1.00 85.50 184 ARG A CA 1
ATOM 1485 C C . ARG A 1 184 ? -3.485 16.519 0.649 1.00 85.50 184 ARG A C 1
ATOM 1487 O O . ARG A 1 184 ? -4.613 16.125 0.953 1.00 85.50 184 ARG A O 1
ATOM 1494 N N . LEU A 1 185 ? -2.470 16.526 1.513 1.00 85.50 185 LEU A N 1
ATOM 1495 C CA . LEU A 1 185 ? -2.603 16.112 2.908 1.00 85.50 185 LEU A CA 1
ATOM 1496 C C . LEU A 1 185 ? -3.583 17.019 3.661 1.00 85.50 185 LEU A C 1
ATOM 1498 O O . LEU A 1 185 ? -4.499 16.510 4.307 1.00 85.50 185 LEU A O 1
ATOM 1502 N N . ASP A 1 186 ? -3.459 18.340 3.524 1.00 88.81 186 ASP A N 1
ATOM 1503 C CA . ASP A 1 186 ? -4.365 19.305 4.157 1.00 88.81 186 ASP A CA 1
ATOM 1504 C C . ASP A 1 186 ? -5.819 19.108 3.667 1.00 88.81 186 ASP A C 1
ATOM 1506 O O . ASP A 1 186 ? -6.768 19.107 4.464 1.00 88.81 186 ASP A O 1
ATOM 1510 N N . ARG A 1 187 ? -6.015 18.821 2.371 1.00 91.50 187 ARG A N 1
ATOM 1511 C CA . ARG A 1 187 ? -7.327 18.455 1.810 1.00 91.50 187 ARG A CA 1
ATOM 1512 C C . ARG A 1 187 ? -7.882 17.179 2.445 1.00 91.50 187 ARG A C 1
ATOM 1514 O O . ARG A 1 187 ? -9.066 17.145 2.802 1.00 91.50 187 ARG A O 1
ATOM 1521 N N . TRP A 1 188 ? -7.062 16.140 2.596 1.00 91.69 188 TRP A N 1
ATOM 1522 C CA . TRP A 1 188 ? -7.470 14.873 3.208 1.00 91.69 188 TRP A CA 1
ATOM 1523 C C . TRP A 1 188 ? -7.753 14.995 4.706 1.00 91.69 188 TRP A C 1
ATOM 1525 O O . TRP A 1 188 ? -8.714 14.381 5.173 1.00 91.69 188 TRP A O 1
ATOM 1535 N N . ILE A 1 189 ? -7.021 15.841 5.438 1.00 89.94 189 ILE A N 1
ATOM 1536 C CA . ILE A 1 189 ? -7.339 16.195 6.829 1.00 89.94 189 ILE A CA 1
ATOM 1537 C C . ILE A 1 189 ? -8.754 16.782 6.898 1.00 89.94 189 ILE A C 1
ATOM 1539 O O . ILE A 1 189 ? -9.592 16.278 7.646 1.00 89.94 189 ILE A O 1
ATOM 1543 N N . GLY A 1 190 ? -9.075 17.765 6.049 1.00 92.56 190 GLY A N 1
ATOM 1544 C CA . GLY A 1 190 ? -10.418 18.350 6.003 1.00 92.56 190 GLY A CA 1
ATOM 1545 C C . GLY A 1 190 ? -11.515 17.344 5.615 1.00 92.56 190 GLY A C 1
ATOM 1546 O O . GLY A 1 190 ? -12.636 17.412 6.126 1.00 92.56 190 GLY A O 1
ATOM 1547 N N . ILE A 1 191 ? -11.225 16.385 4.726 1.00 94.12 191 ILE A N 1
ATOM 1548 C CA . ILE A 1 191 ? -12.151 15.284 4.401 1.00 94.12 191 ILE A CA 1
ATOM 1549 C C . ILE A 1 191 ? -12.376 14.389 5.625 1.00 94.12 191 ILE A C 1
ATOM 1551 O O . ILE A 1 191 ? -13.527 14.077 5.942 1.00 94.12 191 ILE A O 1
ATOM 1555 N N . ALA A 1 192 ? -11.305 13.991 6.312 1.00 92.00 192 ALA A N 1
ATOM 1556 C CA . ALA A 1 192 ? -11.367 13.122 7.481 1.00 92.00 192 ALA A CA 1
ATOM 1557 C C . ALA A 1 192 ? -12.148 13.774 8.633 1.00 92.00 192 ALA A C 1
ATOM 1559 O O . ALA A 1 192 ? -12.998 13.128 9.243 1.00 92.00 192 ALA A O 1
ATOM 1560 N N . GLU A 1 193 ? -11.947 15.072 8.867 1.00 92.81 193 GLU A N 1
ATOM 1561 C CA . GLU A 1 193 ? -12.713 15.856 9.840 1.00 92.81 193 GLU A CA 1
ATOM 1562 C C . GLU A 1 193 ? -14.213 15.839 9.537 1.00 92.81 193 GLU A C 1
ATOM 1564 O O . GLU A 1 193 ? -15.013 15.512 10.413 1.00 92.81 193 GLU A O 1
ATOM 1569 N N . ARG A 1 194 ? -14.607 16.126 8.288 1.00 94.81 194 ARG A N 1
ATOM 1570 C CA . ARG A 1 194 ? -16.022 16.109 7.879 1.00 94.81 194 ARG A CA 1
ATOM 1571 C C . ARG A 1 194 ? -16.645 14.723 8.003 1.00 94.81 194 ARG A C 1
ATOM 1573 O O . ARG A 1 194 ? -17.787 14.609 8.430 1.00 94.81 194 ARG A O 1
ATOM 1580 N N . LYS A 1 195 ? -15.907 13.667 7.646 1.00 92.62 195 LYS A N 1
ATOM 1581 C CA . LYS A 1 195 ? -16.373 12.278 7.798 1.00 92.62 195 LYS A CA 1
ATOM 1582 C C . LYS A 1 195 ? -16.411 11.823 9.271 1.00 92.62 195 LYS A C 1
ATOM 1584 O O . LYS A 1 195 ? -17.067 10.825 9.574 1.00 92.62 195 LYS A O 1
ATOM 1589 N N . GLY A 1 196 ? -15.722 12.530 10.171 1.00 88.00 196 GLY A N 1
ATOM 1590 C CA . GLY A 1 196 ? -15.657 12.247 11.608 1.00 88.00 196 GLY A CA 1
ATOM 1591 C C . GLY A 1 196 ? -16.683 12.978 12.487 1.00 88.00 196 GLY A C 1
ATOM 1592 O O . GLY A 1 196 ? -16.845 12.590 13.646 1.00 88.00 196 GLY A O 1
ATOM 1593 N N . GLN A 1 197 ? -17.369 14.000 11.959 1.00 87.38 197 GLN A N 1
ATOM 1594 C CA . GLN A 1 197 ? -18.516 14.684 12.589 1.00 87.38 197 GLN A CA 1
ATOM 1595 C C . GLN A 1 197 ? -19.779 13.816 12.513 1.00 87.38 197 GLN A C 1
ATOM 1597 O O . GLN A 1 197 ? -20.545 13.701 13.495 1.00 87.38 197 GLN A O 1
#

Foldseek 3Di:
DVVVVVVVVVVVVVVVVVVVVVVVVVVVVVVLLVVLLVVLCCQLVPPFDADPVQAGDDGDCPVNLVSLVVCLVVLVLVSLLVCLLSLLQSCQVNCVRHPDNPDVLVSSLSSLLSNLSSLVVDPDPLLVSLLSLLSSVLSHPSCSSVVSVVVNVDDDDLQSLVSNLVVLVVCPVPDRDHDCSVVSSVVSSVVSNVSND

Radius of gyration: 21.86 Å; chains: 1; bounding box: 36×69×61 Å

Sequence (197 aa):
MEIVLEQVRENGLLARALQEEILERHGAASDLIEDIRELVQSTTDTKAKFDRRGFAEPVDYAPLYSAFKRLLNEKKYQELLQLGPLLARGSQYHMETSASDLEPQYTISEAIGCVVQALVKADWPNPDKIVYAVRLVVEDDYCACEKAEEFLNRRWAKRDWKRAAEMLRELTSEHPEAKDARERLDRWIGIAERKGQ

pLDDT: mean 80.73, std 14.46, range [42.19, 97.94]